Protein AF-A0A372JQS1-F1 (afdb_monomer_lite)

Foldseek 3Di:
DVPDPDADPPVVVVVVLVVVAFPDKFKWQDEVPRRRPADDDPVLSVLCRVLRIWIWGAHPAFIKIWRWDWDDDPDPDTDIGTDIDTGGNDGGPADALVVLLVLLVVLVVVLVVLCVVLDDPDPQPPVLVVVLVVLVVVLPDDQPDDPPFDPSLSVLQSVLVSLLSVLVSVVPDDPPPGDPVSVVSNVVSSVSNNVSSSSSNRNSSCVVVDDDPDD

Organism: NCBI:txid2293572

Structure (mmCIF, N/CA/C/O backbone):
data_AF-A0A372JQS1-F1
#
_entry.id   AF-A0A372JQS1-F1
#
loop_
_atom_site.group_PDB
_atom_site.id
_atom_site.type_symbol
_atom_site.label_atom_id
_atom_site.label_alt_id
_atom_site.label_comp_id
_atom_site.label_asym_id
_atom_site.label_entity_id
_atom_site.label_seq_id
_atom_site.pdbx_PDB_ins_code
_atom_site.Cartn_x
_atom_site.Cartn_y
_atom_site.Cartn_z
_atom_site.occupancy
_atom_site.B_iso_or_equiv
_atom_site.auth_seq_id
_atom_site.auth_comp_id
_atom_site.auth_asym_id
_atom_site.auth_atom_id
_atom_site.pdbx_PDB_model_num
ATOM 1 N N . MET A 1 1 ? -21.749 3.827 5.911 1.00 69.06 1 MET A N 1
ATOM 2 C CA . MET A 1 1 ? -21.474 3.048 7.144 1.00 69.06 1 MET A CA 1
ATOM 3 C C . MET A 1 1 ? -22.607 2.055 7.353 1.00 69.06 1 MET A C 1
ATOM 5 O O . MET A 1 1 ? -23.705 2.361 6.895 1.00 69.06 1 MET A O 1
ATOM 9 N N . PRO A 1 2 ? -22.388 0.883 7.975 1.00 59.75 2 PRO A N 1
ATOM 10 C CA . PRO A 1 2 ? -23.491 -0.016 8.318 1.00 59.75 2 PRO A CA 1
ATOM 11 C C . PRO A 1 2 ? -24.547 0.749 9.135 1.00 59.75 2 PRO A C 1
ATOM 13 O O . PRO A 1 2 ? -24.216 1.303 10.176 1.00 59.75 2 PRO A O 1
ATOM 16 N N . GLY A 1 3 ? -25.783 0.843 8.635 1.00 64.25 3 GLY A N 1
ATOM 17 C CA . GLY A 1 3 ? -26.877 1.571 9.298 1.00 64.25 3 GLY A CA 1
ATOM 18 C C . GLY A 1 3 ? -26.994 3.074 8.998 1.00 64.25 3 GLY A C 1
ATOM 19 O O . GLY A 1 3 ? -27.844 3.725 9.594 1.00 64.25 3 GLY A O 1
ATOM 20 N N . ALA A 1 4 ? -26.187 3.639 8.091 1.00 69.56 4 ALA A N 1
ATOM 21 C CA . ALA A 1 4 ? -26.370 5.016 7.619 1.00 69.56 4 ALA A CA 1
ATOM 22 C C . ALA A 1 4 ? -27.267 5.071 6.369 1.00 69.56 4 ALA A C 1
ATOM 24 O O . ALA A 1 4 ? -27.045 4.309 5.425 1.00 69.56 4 ALA A O 1
ATOM 25 N N . ASP A 1 5 ? -28.204 6.022 6.326 1.00 69.19 5 ASP A N 1
ATOM 26 C CA . ASP A 1 5 ? -29.042 6.314 5.152 1.00 69.19 5 ASP A CA 1
ATOM 27 C C . ASP A 1 5 ? -28.255 7.117 4.096 1.00 69.19 5 ASP A C 1
ATOM 29 O O . ASP A 1 5 ? -28.529 8.286 3.825 1.00 69.19 5 ASP A O 1
ATOM 33 N N . GLY A 1 6 ? -27.225 6.488 3.521 1.00 81.81 6 GLY A N 1
ATOM 34 C CA . GLY A 1 6 ? -26.421 7.029 2.422 1.00 81.81 6 GLY A CA 1
ATOM 35 C C . GLY A 1 6 ? -24.956 7.321 2.760 1.00 81.81 6 GLY A C 1
ATOM 36 O O . GLY A 1 6 ? -24.396 6.844 3.756 1.00 81.81 6 GLY A O 1
ATOM 37 N N . ASP A 1 7 ? -24.315 8.086 1.874 1.00 87.75 7 ASP A N 1
ATOM 38 C CA . ASP A 1 7 ? -22.916 8.486 2.010 1.00 87.75 7 ASP A CA 1
ATOM 39 C C . ASP A 1 7 ? -22.741 9.472 3.170 1.00 87.75 7 ASP A C 1
ATOM 41 O O . ASP A 1 7 ? -23.488 10.440 3.319 1.00 87.75 7 ASP A O 1
ATOM 45 N N . VAL A 1 8 ? -21.696 9.260 3.969 1.00 91.81 8 VAL A N 1
ATOM 46 C CA . VAL A 1 8 ? -21.303 10.169 5.051 1.00 91.81 8 VAL A CA 1
ATOM 47 C C . VAL A 1 8 ? -19.882 10.682 4.813 1.00 91.81 8 VAL A C 1
ATOM 49 O O . VAL A 1 8 ? -19.055 9.949 4.264 1.00 91.81 8 VAL A O 1
ATOM 52 N N . PRO A 1 9 ? -19.543 11.911 5.247 1.00 92.31 9 PRO A N 1
ATOM 53 C CA . PRO A 1 9 ? -18.174 12.405 5.158 1.00 92.31 9 PRO A CA 1
ATOM 54 C C . PRO A 1 9 ? -17.191 11.474 5.878 1.00 92.31 9 PRO A C 1
ATOM 56 O O . PRO A 1 9 ? -17.454 11.051 7.006 1.00 92.31 9 PRO A O 1
ATOM 59 N N . LEU A 1 10 ? -16.019 11.226 5.282 1.00 91.00 10 LEU A N 1
ATOM 60 C CA . LEU A 1 10 ? -15.010 10.312 5.840 1.00 91.00 10 LEU A CA 1
ATOM 61 C C . LEU A 1 10 ? -14.633 10.663 7.287 1.00 91.00 10 LEU A C 1
ATOM 63 O O . LEU A 1 10 ? -14.544 9.786 8.140 1.00 91.00 10 LEU A O 1
ATOM 67 N N . ARG A 1 11 ? -14.489 11.958 7.598 1.00 93.25 11 ARG A N 1
ATOM 68 C CA . ARG A 1 11 ? -14.206 12.435 8.963 1.00 93.25 11 ARG A CA 1
ATOM 69 C C . ARG A 1 11 ? -15.253 11.961 9.977 1.00 93.25 11 ARG A C 1
ATOM 71 O O . ARG A 1 11 ? -14.888 11.592 11.089 1.00 93.25 11 ARG A O 1
ATOM 78 N N . ARG A 1 12 ? -16.537 11.972 9.601 1.00 94.00 12 ARG A N 1
ATOM 79 C CA . ARG A 1 12 ? -17.634 11.503 10.455 1.00 94.00 12 ARG A CA 1
ATOM 80 C C . ARG A 1 12 ? -17.565 9.988 10.636 1.00 94.00 12 ARG A C 1
ATOM 82 O O . ARG A 1 12 ? -17.579 9.536 11.774 1.00 94.00 12 ARG A O 1
ATOM 89 N N . ALA A 1 13 ? -17.398 9.237 9.547 1.00 93.06 13 ALA A N 1
ATOM 90 C CA . ALA A 1 13 ? -17.263 7.780 9.597 1.00 93.06 13 ALA A CA 1
ATOM 91 C C . ALA A 1 13 ? -16.094 7.328 10.493 1.00 93.06 13 ALA A C 1
ATOM 93 O O . ALA A 1 13 ? -16.240 6.405 11.286 1.00 93.0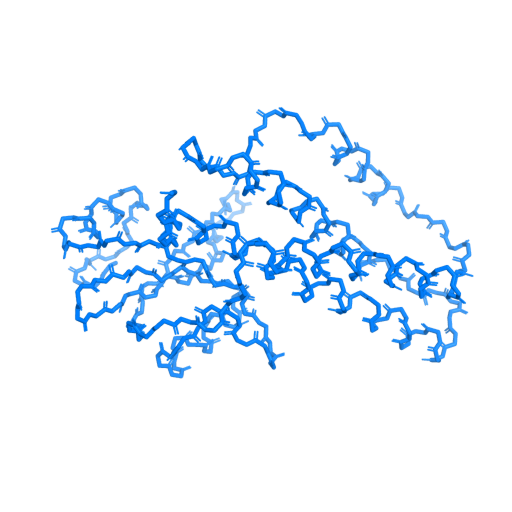6 13 ALA A O 1
ATOM 94 N N . LEU A 1 14 ? -14.943 8.007 10.422 1.00 93.44 14 LEU A N 1
ATOM 95 C CA . LEU A 1 14 ? -13.795 7.724 11.293 1.00 93.44 14 LEU A CA 1
ATOM 96 C C . LEU A 1 14 ? -14.096 8.014 12.773 1.00 93.44 14 LEU A C 1
ATOM 98 O O . LEU A 1 14 ? -13.640 7.281 13.650 1.00 93.44 14 LEU A O 1
ATOM 102 N N . GLY A 1 15 ? -14.872 9.065 13.056 1.00 94.56 15 GLY A N 1
ATOM 103 C CA . GLY A 1 15 ? -15.360 9.357 14.405 1.00 94.56 15 GLY A CA 1
ATOM 104 C C . GLY A 1 15 ? -16.288 8.263 14.936 1.00 94.56 15 GLY A C 1
ATOM 105 O O . GLY A 1 15 ? -16.115 7.817 16.067 1.00 94.56 15 GLY A O 1
ATOM 106 N N . GLU A 1 16 ? -17.215 7.788 14.103 1.00 93.75 16 GLU A N 1
ATOM 107 C CA . GLU A 1 16 ? -18.134 6.689 14.428 1.00 93.75 16 GLU A CA 1
ATOM 108 C C . GLU A 1 16 ? -17.367 5.387 14.715 1.00 93.75 16 GLU A C 1
ATOM 110 O O . GLU A 1 16 ? -17.556 4.798 15.775 1.00 93.75 16 GLU A O 1
ATOM 115 N N . LEU A 1 17 ? -16.401 5.007 13.866 1.00 94.31 17 LEU A N 1
ATOM 116 C CA . LEU A 1 17 ? -15.538 3.837 14.101 1.00 94.31 17 LEU A CA 1
ATOM 117 C C . LEU A 1 17 ? -14.804 3.913 15.448 1.00 94.31 17 LEU A C 1
ATOM 119 O O . LEU A 1 17 ? -14.698 2.913 16.157 1.00 94.31 17 LEU A O 1
ATOM 123 N N . ARG A 1 18 ? -14.307 5.098 15.820 1.00 93.81 18 ARG A N 1
ATOM 124 C CA . ARG A 1 18 ? -13.638 5.306 17.111 1.00 93.81 18 ARG A CA 1
ATOM 125 C C . ARG A 1 18 ? -14.604 5.138 18.285 1.00 93.81 18 ARG A C 1
ATOM 127 O O . ARG A 1 18 ? -14.231 4.508 19.270 1.00 93.81 18 ARG A O 1
ATOM 134 N N . VAL A 1 19 ? -15.815 5.690 18.194 1.00 95.19 19 VAL A N 1
ATOM 135 C CA . VAL A 1 19 ? -16.855 5.548 19.233 1.00 95.19 19 VAL A CA 1
ATOM 136 C C . VAL A 1 19 ? -17.294 4.090 19.377 1.00 95.19 19 VAL A C 1
ATOM 138 O O . VAL A 1 19 ? -17.492 3.620 20.492 1.00 95.19 19 VAL A O 1
ATOM 141 N N . GLU A 1 20 ? -17.362 3.352 18.270 1.00 93.69 20 GLU A N 1
ATOM 142 C CA . GLU A 1 20 ? -17.640 1.911 18.249 1.00 93.69 20 GLU A CA 1
ATOM 143 C C . GLU A 1 20 ? -16.488 1.042 18.790 1.00 93.69 20 GLU A C 1
ATOM 145 O O . GLU A 1 20 ? -16.623 -0.180 18.863 1.00 93.69 20 GLU A O 1
ATOM 150 N N . GLY A 1 21 ? -15.355 1.643 19.167 1.00 95.12 21 GLY A N 1
ATOM 151 C CA . GLY A 1 21 ? -14.239 0.945 19.804 1.00 95.12 21 GLY A CA 1
ATOM 152 C C . GLY A 1 21 ? -13.170 0.421 18.846 1.00 95.12 21 GLY A C 1
ATOM 153 O O . GLY A 1 21 ? -12.452 -0.511 19.207 1.00 95.12 21 GLY A O 1
ATOM 154 N N . ALA A 1 22 ? -13.034 0.988 17.642 1.00 95.19 22 ALA A N 1
ATOM 155 C CA . ALA A 1 22 ? -11.915 0.656 16.764 1.00 95.19 22 ALA A CA 1
ATOM 156 C C . ALA A 1 22 ? -10.580 1.011 17.442 1.00 95.19 22 ALA A C 1
ATOM 158 O O . ALA A 1 22 ? -10.368 2.146 17.879 1.00 95.19 22 ALA A O 1
ATOM 159 N N . THR A 1 23 ? -9.668 0.044 17.509 1.00 92.94 23 THR A N 1
ATOM 160 C CA . THR A 1 23 ? -8.363 0.174 18.176 1.00 92.94 23 THR A CA 1
ATOM 161 C C . THR A 1 23 ? -7.219 0.413 17.198 1.00 92.94 23 THR A C 1
ATOM 163 O O . THR A 1 23 ? -6.198 0.983 17.580 1.00 92.94 23 THR A O 1
ATOM 166 N N . ALA A 1 24 ? -7.384 0.021 15.932 1.00 92.00 24 ALA A N 1
ATOM 167 C CA . ALA A 1 24 ? -6.386 0.208 14.886 1.00 92.00 24 ALA A CA 1
ATOM 168 C C . ALA A 1 24 ? -7.027 0.375 13.502 1.00 92.00 24 ALA A C 1
ATOM 170 O O . ALA A 1 24 ? -8.121 -0.127 13.244 1.00 92.00 24 ALA A O 1
ATOM 171 N N . LEU A 1 25 ? -6.301 1.041 12.603 1.00 94.25 25 LEU A N 1
ATOM 172 C CA . LEU A 1 25 ? -6.566 1.090 11.166 1.00 94.25 25 LEU A CA 1
ATOM 173 C C . LEU A 1 25 ? -5.324 0.550 10.460 1.00 94.25 25 LEU A C 1
ATOM 175 O O . LEU A 1 25 ? -4.2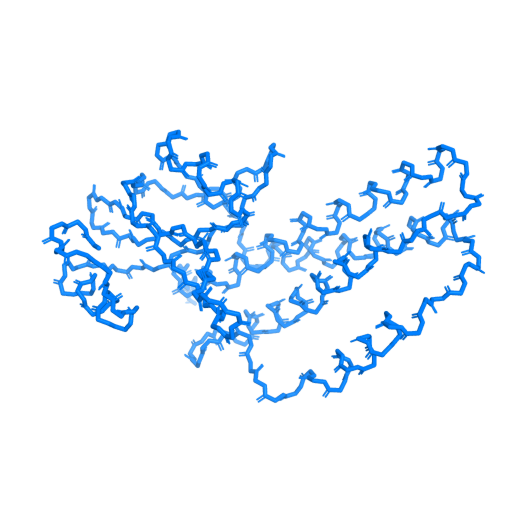85 1.203 10.477 1.00 94.25 25 LEU A O 1
ATOM 179 N N . ARG A 1 26 ? -5.425 -0.646 9.881 1.00 94.75 26 ARG A N 1
ATOM 180 C CA . ARG A 1 26 ? -4.313 -1.318 9.195 1.00 94.75 26 ARG A CA 1
ATOM 181 C C . ARG A 1 26 ? -4.433 -1.162 7.692 1.00 94.75 26 ARG A C 1
ATOM 183 O O . ARG A 1 26 ? -5.534 -1.272 7.154 1.00 94.75 26 ARG A O 1
ATOM 190 N N . LEU A 1 27 ? -3.317 -0.922 7.017 1.00 96.31 27 LEU A N 1
ATOM 191 C CA . LEU A 1 27 ? -3.302 -0.777 5.563 1.00 96.31 27 LEU A CA 1
ATOM 192 C C . LEU A 1 27 ? -3.168 -2.147 4.883 1.00 96.31 27 LEU A C 1
ATOM 194 O O . LEU A 1 27 ? -2.353 -2.973 5.281 1.00 96.31 27 LEU A O 1
ATOM 198 N N . ALA A 1 28 ? -3.909 -2.357 3.799 1.00 97.75 28 ALA A N 1
ATOM 199 C CA . ALA A 1 28 ? -3.727 -3.474 2.883 1.00 97.75 28 ALA A CA 1
ATOM 200 C C . ALA A 1 28 ? -3.475 -2.950 1.463 1.00 97.75 28 ALA A C 1
ATOM 202 O O . ALA A 1 28 ? -4.208 -2.091 0.972 1.00 97.75 28 ALA A O 1
ATOM 203 N N . LEU A 1 29 ? -2.458 -3.501 0.794 1.00 97.94 29 LEU A N 1
ATOM 204 C CA . LEU A 1 29 ? -2.108 -3.205 -0.604 1.00 97.94 29 LEU A CA 1
ATOM 205 C C . LEU A 1 29 ? -2.057 -4.510 -1.415 1.00 97.94 29 LEU A C 1
ATOM 207 O O . LEU A 1 29 ? -0.969 -4.983 -1.775 1.00 97.94 29 LEU A O 1
ATOM 211 N N . PRO A 1 30 ? -3.209 -5.159 -1.634 1.00 97.94 30 PRO A N 1
ATOM 212 C CA . PRO A 1 30 ? -3.277 -6.451 -2.295 1.00 97.94 30 PRO A CA 1
ATOM 213 C C . PRO A 1 30 ? -3.178 -6.327 -3.820 1.00 97.94 30 PRO A C 1
ATOM 215 O O . PRO A 1 30 ? -3.576 -5.332 -4.416 1.00 97.94 30 PRO A O 1
ATOM 218 N N . VAL A 1 31 ? -2.714 -7.395 -4.463 1.00 96.62 31 VAL A N 1
ATOM 219 C CA . VAL A 1 31 ? -2.804 -7.591 -5.920 1.00 96.62 31 VAL A CA 1
ATOM 220 C C . VAL A 1 31 ? -3.207 -9.041 -6.215 1.00 96.62 31 VAL A C 1
ATOM 222 O O . VAL A 1 31 ? -3.099 -9.897 -5.328 1.00 96.62 31 VAL A O 1
ATOM 225 N N . PRO A 1 32 ? -3.639 -9.377 -7.445 1.00 95.81 32 PRO A N 1
ATOM 226 C CA . PRO A 1 32 ? -3.880 -10.768 -7.817 1.00 95.81 32 PRO A CA 1
ATOM 227 C C . PRO A 1 32 ? -2.647 -11.650 -7.554 1.00 95.81 32 PRO A C 1
ATOM 229 O O . PRO A 1 32 ? -1.562 -11.396 -8.080 1.00 95.81 32 PRO A O 1
ATOM 232 N N . GLY A 1 33 ? -2.820 -12.681 -6.721 1.00 95.00 33 GLY A N 1
ATOM 233 C CA . GLY A 1 33 ? -1.760 -13.611 -6.310 1.00 95.00 33 GLY A CA 1
ATOM 234 C C . GLY A 1 33 ? -0.941 -13.192 -5.080 1.00 95.00 33 GLY A C 1
ATOM 235 O O . GLY A 1 33 ? -0.138 -13.987 -4.607 1.00 95.00 33 GLY A O 1
ATOM 236 N N . ASP A 1 34 ? -1.145 -11.990 -4.535 1.00 96.31 34 ASP A N 1
ATOM 237 C CA . ASP A 1 34 ? -0.455 -11.501 -3.333 1.00 96.31 34 ASP A CA 1
ATOM 238 C C . ASP A 1 34 ? -1.413 -10.627 -2.495 1.00 96.31 34 ASP A C 1
ATOM 240 O O . ASP A 1 34 ? -1.396 -9.396 -2.618 1.00 96.31 34 ASP A O 1
ATOM 244 N N . PRO A 1 35 ? -2.292 -11.242 -1.671 1.00 96.44 35 PRO A N 1
ATOM 245 C CA . PRO A 1 35 ? -3.328 -10.559 -0.889 1.00 96.44 35 PRO A CA 1
ATOM 246 C C . PRO A 1 35 ? -2.758 -9.893 0.381 1.00 96.44 35 PRO A C 1
ATOM 248 O O . PRO A 1 35 ? -3.258 -10.090 1.487 1.00 96.44 35 PRO A O 1
ATOM 251 N N . LEU A 1 36 ? -1.682 -9.120 0.225 1.00 97.88 36 LEU A N 1
ATOM 252 C CA . LEU A 1 36 ? -0.942 -8.482 1.312 1.00 97.88 36 LEU A CA 1
ATOM 253 C C . LEU A 1 36 ? -1.856 -7.617 2.198 1.00 97.88 36 LEU A C 1
ATOM 255 O O . LEU A 1 36 ? -2.510 -6.693 1.712 1.00 97.88 36 LEU A O 1
ATOM 259 N N . GLY A 1 37 ? -1.851 -7.892 3.504 1.00 95.88 37 GLY A N 1
ATOM 260 C CA . GLY A 1 37 ? -2.656 -7.161 4.490 1.00 95.88 37 GLY A CA 1
ATOM 261 C C . GLY A 1 37 ? -4.097 -7.664 4.645 1.00 95.88 37 GLY A C 1
ATOM 262 O O . GLY A 1 37 ? -4.839 -7.119 5.458 1.00 95.88 37 GLY A O 1
ATOM 263 N N . LEU A 1 38 ? -4.510 -8.699 3.904 1.00 97.25 38 LEU A N 1
ATOM 264 C CA . LEU A 1 38 ? -5.874 -9.232 3.943 1.00 97.25 38 LEU A CA 1
ATOM 265 C C . LEU A 1 38 ? -5.956 -10.583 4.658 1.00 97.25 38 LEU A C 1
ATOM 267 O O . LEU A 1 38 ? -5.125 -11.464 4.451 1.00 97.25 38 LEU A O 1
ATOM 271 N N . THR A 1 39 ? -7.029 -10.791 5.422 1.00 96.50 39 THR A N 1
ATOM 272 C CA . THR A 1 39 ? -7.305 -12.052 6.142 1.00 96.50 39 THR A CA 1
ATOM 273 C C . THR A 1 39 ? -8.700 -12.621 5.867 1.00 96.50 39 THR A C 1
ATOM 275 O O . THR A 1 39 ? -9.117 -13.596 6.492 1.00 96.50 39 THR A O 1
ATOM 278 N N . GLY A 1 40 ? -9.421 -12.061 4.892 1.00 94.19 40 GLY A N 1
ATOM 279 C CA . GLY A 1 40 ? -10.780 -12.467 4.537 1.00 94.19 40 GLY A CA 1
ATOM 280 C C . GLY A 1 40 ? -11.858 -11.521 5.078 1.00 94.19 40 GLY A C 1
ATOM 281 O O . GLY A 1 40 ? -11.545 -10.513 5.713 1.00 94.19 40 GLY A O 1
ATOM 282 N N . PRO A 1 41 ? -13.143 -11.841 4.842 1.00 96.31 41 PRO A N 1
ATOM 283 C CA . PRO A 1 41 ? -13.640 -12.961 4.038 1.00 96.31 41 PRO A CA 1
ATOM 284 C C . PRO A 1 41 ? -13.425 -12.743 2.529 1.00 96.31 41 PRO A C 1
ATOM 286 O O . PRO A 1 41 ? -13.063 -11.657 2.082 1.00 96.31 41 PRO A O 1
ATOM 289 N N . ALA A 1 42 ? -13.683 -13.773 1.715 1.00 96.75 42 ALA A N 1
ATOM 290 C CA . ALA A 1 42 ? -13.423 -13.749 0.268 1.00 96.75 42 ALA A CA 1
ATOM 291 C C . ALA A 1 42 ? -14.102 -12.584 -0.479 1.00 96.75 42 ALA A C 1
ATOM 293 O O . ALA A 1 42 ? -13.544 -12.065 -1.443 1.00 96.75 42 ALA A O 1
ATOM 294 N N . VAL A 1 43 ? -15.292 -12.159 -0.039 1.00 97.06 43 VAL A N 1
ATOM 295 C CA . VAL A 1 43 ? -16.012 -11.016 -0.630 1.00 97.06 43 VAL A CA 1
ATOM 296 C C . VAL A 1 43 ? -15.238 -9.712 -0.428 1.00 97.06 43 VAL A C 1
ATOM 298 O O . VAL A 1 43 ? -15.047 -8.969 -1.387 1.00 97.06 43 VAL A O 1
ATOM 301 N N . PHE A 1 44 ? -14.740 -9.463 0.787 1.00 97.94 44 PHE A N 1
ATOM 302 C CA . PHE A 1 44 ? -13.902 -8.299 1.074 1.00 97.94 44 PHE A CA 1
ATOM 303 C C . PHE A 1 44 ? -12.570 -8.377 0.329 1.00 97.94 44 PHE A C 1
ATOM 305 O O . PHE A 1 44 ? -12.197 -7.416 -0.337 1.00 97.94 44 PHE A O 1
ATOM 312 N N . ASN A 1 45 ? -11.901 -9.536 0.355 1.00 97.81 45 ASN A N 1
ATOM 313 C CA . ASN A 1 45 ? -10.613 -9.693 -0.318 1.00 97.81 45 ASN A CA 1
ATOM 314 C C . ASN A 1 45 ? -10.706 -9.413 -1.818 1.00 97.81 45 ASN A C 1
ATOM 316 O O . ASN A 1 45 ? -9.832 -8.756 -2.368 1.00 97.81 45 ASN A O 1
ATOM 320 N N . ARG A 1 46 ? -11.767 -9.888 -2.478 1.00 97.88 46 ARG A N 1
ATOM 321 C CA . ARG A 1 46 ? -11.987 -9.649 -3.907 1.00 97.88 46 ARG A CA 1
ATOM 322 C C . ARG A 1 46 ? -12.130 -8.161 -4.209 1.00 97.88 46 ARG A C 1
ATOM 324 O O . ARG A 1 46 ? -11.440 -7.672 -5.092 1.00 97.88 46 ARG A O 1
ATOM 331 N N . ALA A 1 47 ? -12.967 -7.460 -3.444 1.00 98.00 47 ALA A N 1
ATOM 332 C CA . ALA A 1 47 ? -13.168 -6.023 -3.601 1.00 98.00 47 ALA A CA 1
ATOM 333 C C . ALA A 1 47 ? -11.872 -5.233 -3.353 1.00 98.00 47 ALA A C 1
ATOM 335 O O . ALA A 1 47 ? -11.545 -4.330 -4.113 1.00 98.00 47 ALA A O 1
ATOM 336 N N . ALA A 1 48 ? -11.108 -5.606 -2.324 1.00 98.12 48 ALA A N 1
ATOM 337 C CA . ALA A 1 48 ? -9.824 -4.983 -2.019 1.00 98.12 48 ALA A CA 1
ATOM 338 C C . ALA A 1 48 ? -8.767 -5.245 -3.108 1.00 98.12 48 ALA A C 1
ATOM 340 O O . ALA A 1 48 ? -8.016 -4.340 -3.451 1.00 98.12 48 ALA A O 1
ATOM 341 N N . ILE A 1 49 ? -8.713 -6.461 -3.670 1.00 98.06 49 ILE A N 1
ATOM 342 C CA . ILE A 1 49 ? -7.817 -6.812 -4.787 1.00 98.06 49 ILE A CA 1
ATOM 343 C C . ILE A 1 49 ? -8.182 -6.028 -6.050 1.00 98.06 49 ILE A C 1
ATOM 345 O O . ILE A 1 49 ? -7.287 -5.559 -6.745 1.00 98.06 49 ILE A O 1
ATOM 349 N N . GLU A 1 50 ? -9.474 -5.888 -6.345 1.00 97.19 50 GLU A N 1
ATOM 350 C CA . GLU A 1 50 ? -9.961 -5.119 -7.494 1.00 97.19 50 GLU A CA 1
ATOM 351 C C . GLU A 1 50 ? -9.623 -3.629 -7.363 1.00 97.19 50 GLU A C 1
ATOM 353 O O . GLU A 1 50 ? -9.134 -3.028 -8.315 1.00 97.19 50 GLU A O 1
ATOM 358 N N . ALA A 1 51 ? -9.802 -3.056 -6.170 1.00 97.44 51 ALA A N 1
ATOM 359 C CA . ALA A 1 51 ? -9.418 -1.676 -5.879 1.00 97.44 51 ALA A CA 1
ATOM 360 C C . ALA A 1 51 ? -7.894 -1.471 -5.742 1.00 97.44 51 ALA A C 1
ATOM 362 O O . ALA A 1 51 ? -7.417 -0.339 -5.766 1.00 97.44 51 ALA A O 1
ATOM 363 N N . GLY A 1 52 ? -7.122 -2.544 -5.539 1.00 96.88 52 GLY A N 1
ATOM 364 C CA . GLY A 1 52 ? -5.681 -2.500 -5.260 1.00 96.88 52 GLY A CA 1
ATOM 365 C C . GLY A 1 52 ? -5.304 -1.975 -3.866 1.00 96.88 52 GLY A C 1
ATOM 366 O O . GLY A 1 52 ? -4.119 -1.871 -3.546 1.00 96.88 52 GLY A O 1
ATOM 367 N N . ALA A 1 53 ? -6.286 -1.643 -3.026 1.00 97.62 53 ALA A N 1
ATOM 368 C CA . ALA A 1 53 ? -6.082 -1.115 -1.683 1.00 97.62 53 ALA A CA 1
ATOM 369 C C . ALA A 1 53 ? -7.286 -1.397 -0.776 1.00 97.62 53 ALA A C 1
ATOM 371 O O . ALA A 1 53 ? -8.424 -1.513 -1.232 1.00 97.62 53 ALA A O 1
ATOM 372 N N . ALA A 1 54 ? -7.039 -1.461 0.530 1.00 98.06 54 ALA A N 1
ATOM 373 C CA . ALA A 1 54 ? -8.073 -1.393 1.556 1.00 98.06 54 ALA A CA 1
ATOM 374 C C . ALA A 1 54 ? -7.491 -0.923 2.895 1.00 98.06 54 ALA A C 1
ATOM 376 O O . ALA A 1 54 ? -6.286 -0.999 3.128 1.00 98.06 54 ALA A O 1
ATOM 377 N N . VAL A 1 55 ? -8.360 -0.477 3.798 1.00 97.19 55 VAL A N 1
ATOM 378 C CA . VAL A 1 55 ? -8.029 -0.235 5.208 1.00 97.19 55 VAL A CA 1
ATOM 379 C C . VAL A 1 55 ? -8.874 -1.160 6.073 1.00 97.19 55 VAL A C 1
ATOM 381 O O . VAL A 1 55 ? -10.077 -1.264 5.866 1.00 97.19 55 VAL A O 1
ATOM 384 N N . VAL A 1 56 ? -8.270 -1.831 7.049 1.00 97.00 56 VAL A N 1
ATOM 385 C CA . VAL A 1 56 ? -8.970 -2.709 7.992 1.00 97.00 56 VAL A CA 1
ATOM 386 C C . VAL A 1 56 ? -9.037 -2.027 9.354 1.00 97.00 56 VAL A C 1
ATOM 388 O O . VAL A 1 56 ? -8.023 -1.872 10.033 1.00 97.00 56 VAL A O 1
ATOM 391 N N . ALA A 1 57 ? -10.239 -1.620 9.755 1.00 96.69 57 ALA A N 1
ATOM 392 C CA . ALA A 1 57 ? -10.537 -1.161 11.104 1.00 96.69 57 ALA A CA 1
ATOM 393 C C . ALA A 1 57 ? -10.697 -2.365 12.035 1.00 96.69 57 ALA A C 1
ATOM 395 O O . ALA A 1 57 ? -11.577 -3.204 11.828 1.00 96.69 57 ALA A O 1
ATOM 396 N N . VAL A 1 58 ? -9.837 -2.451 13.046 1.00 95.06 58 VAL A N 1
ATOM 397 C CA . VAL A 1 58 ? -9.772 -3.572 13.990 1.00 95.06 58 VAL A CA 1
ATOM 398 C C . VAL A 1 58 ? -10.512 -3.212 15.273 1.00 95.06 58 VAL A C 1
ATOM 400 O O . VAL A 1 58 ? -10.309 -2.130 15.823 1.00 95.06 58 VAL A O 1
ATOM 403 N N . PHE A 1 59 ? -11.339 -4.135 15.752 1.00 94.94 59 PHE A N 1
ATOM 404 C CA . PHE A 1 59 ? -12.030 -4.089 17.041 1.00 94.94 59 PHE A CA 1
ATOM 405 C C . PHE A 1 59 ? -11.595 -5.297 17.888 1.00 94.94 59 PHE A C 1
ATOM 407 O O . PHE A 1 59 ? -10.774 -6.101 17.450 1.00 94.94 59 PHE A O 1
ATOM 414 N N . ALA A 1 60 ? -12.135 -5.438 19.101 1.00 90.88 60 ALA A N 1
ATOM 415 C CA . ALA A 1 60 ? -11.780 -6.543 19.997 1.00 90.88 60 ALA A CA 1
ATOM 416 C C . ALA A 1 60 ? -12.126 -7.934 19.422 1.00 90.88 60 ALA A C 1
ATOM 418 O O . ALA A 1 60 ? -11.354 -8.873 19.585 1.00 90.88 60 ALA A O 1
ATOM 419 N N . ASP A 1 61 ? -13.268 -8.061 18.745 1.00 89.25 61 ASP A N 1
ATOM 420 C CA . ASP A 1 61 ? -13.846 -9.332 18.288 1.00 89.25 61 ASP A CA 1
ATOM 421 C C . ASP A 1 61 ? -14.227 -9.346 16.795 1.00 89.25 61 ASP A C 1
ATOM 423 O O . ASP A 1 61 ? -14.604 -10.385 16.251 1.00 89.25 61 ASP A O 1
ATOM 427 N N . ARG A 1 62 ? -14.112 -8.206 16.106 1.00 94.94 62 ARG A N 1
ATOM 428 C CA . ARG A 1 62 ? -14.497 -8.040 14.697 1.00 94.94 62 ARG A CA 1
ATOM 429 C C . ARG A 1 62 ? -13.556 -7.104 13.946 1.00 94.94 62 ARG A C 1
ATOM 431 O O . ARG A 1 62 ? -12.748 -6.394 14.542 1.00 94.94 62 ARG A O 1
ATOM 438 N N . ALA A 1 63 ? -13.707 -7.054 12.626 1.00 96.50 63 ALA A N 1
ATOM 439 C CA . ALA A 1 63 ? -13.084 -6.030 11.801 1.00 96.50 63 ALA A CA 1
ATOM 440 C C . ALA A 1 63 ? -14.037 -5.500 10.723 1.00 96.50 63 ALA A C 1
ATOM 442 O O . ALA A 1 63 ? -14.951 -6.190 10.262 1.00 96.50 63 ALA A O 1
ATOM 443 N N . VAL A 1 64 ? -13.806 -4.256 10.311 1.00 97.25 64 VAL A N 1
ATOM 444 C CA . VAL A 1 64 ? -14.497 -3.610 9.191 1.00 97.25 64 VAL A CA 1
ATOM 445 C C . VAL A 1 64 ? -13.460 -3.223 8.150 1.00 97.25 64 VAL A C 1
ATOM 447 O O . VAL A 1 64 ? -12.528 -2.481 8.437 1.00 97.25 64 VAL A O 1
ATOM 450 N N . GLY A 1 65 ? -13.622 -3.727 6.936 1.00 97.19 65 GLY A N 1
ATOM 451 C CA . GLY A 1 65 ? -12.817 -3.344 5.789 1.00 97.19 65 GLY A CA 1
ATOM 452 C C . GLY A 1 65 ? -13.403 -2.117 5.099 1.00 97.19 65 GLY A C 1
ATOM 453 O O . GLY A 1 65 ? -14.608 -2.049 4.885 1.00 97.19 65 GLY A O 1
ATOM 454 N N . LEU A 1 66 ? -12.559 -1.166 4.727 1.00 97.50 66 LEU A N 1
ATOM 455 C CA . LEU A 1 66 ? -12.892 0.012 3.938 1.00 97.50 66 LEU A CA 1
ATOM 456 C C . LEU A 1 66 ? -12.171 -0.113 2.596 1.00 97.50 66 LEU A C 1
ATOM 458 O O . LEU A 1 66 ? -10.941 -0.137 2.555 1.00 97.50 66 LEU A O 1
ATOM 462 N N . VAL A 1 67 ? -12.931 -0.209 1.509 1.00 97.81 67 VAL A N 1
ATOM 463 C CA . VAL A 1 67 ? -12.391 -0.316 0.145 1.00 97.81 67 VAL A CA 1
ATOM 464 C C . VAL A 1 67 ? -12.590 1.022 -0.573 1.00 97.81 67 VAL A C 1
ATOM 466 O O . VAL A 1 67 ? -13.726 1.508 -0.591 1.00 97.81 67 VAL A O 1
ATOM 469 N N . PRO A 1 68 ? -11.535 1.641 -1.131 1.00 97.12 68 PRO A N 1
ATOM 470 C CA . PRO A 1 68 ? -11.660 2.884 -1.874 1.00 97.12 68 PRO A CA 1
ATOM 471 C C . PRO A 1 68 ? -12.190 2.622 -3.288 1.00 97.12 68 PRO A C 1
ATOM 473 O O . PRO A 1 68 ? -11.798 1.664 -3.949 1.00 97.12 68 PRO A O 1
ATOM 476 N N . TYR A 1 69 ? -13.047 3.517 -3.760 1.00 94.56 69 TYR A N 1
ATOM 477 C CA . TYR A 1 69 ? -13.531 3.585 -5.131 1.00 94.56 69 TYR A CA 1
ATOM 478 C C . TYR A 1 69 ? -13.453 5.032 -5.607 1.00 94.56 69 TYR A C 1
ATOM 480 O O . TYR A 1 69 ? -13.682 5.962 -4.826 1.00 94.56 69 TYR A O 1
ATOM 488 N N . GLU A 1 70 ? -13.158 5.225 -6.888 1.00 92.75 70 GLU A N 1
ATOM 489 C CA . GLU A 1 70 ? -13.265 6.544 -7.506 1.00 92.75 70 GLU A CA 1
ATOM 490 C C . GLU A 1 70 ? -14.718 7.030 -7.441 1.00 92.75 70 GLU A C 1
ATOM 492 O O . GLU A 1 70 ? -15.659 6.295 -7.751 1.00 92.75 70 GLU A O 1
ATOM 497 N N . ASP A 1 71 ? -14.896 8.274 -7.004 1.00 90.00 71 ASP A N 1
ATOM 498 C CA . ASP A 1 71 ? -16.186 8.956 -6.966 1.00 90.00 71 ASP A CA 1
ATOM 499 C C . ASP A 1 71 ? -16.156 10.111 -7.965 1.00 90.00 71 ASP A C 1
ATOM 501 O O . ASP A 1 71 ? -15.660 11.204 -7.675 1.00 90.00 71 ASP A O 1
ATOM 505 N N . LEU A 1 72 ? -16.637 9.831 -9.175 1.00 89.44 72 LEU A N 1
ATOM 506 C CA . LEU A 1 72 ? -16.704 10.787 -10.273 1.00 89.44 72 LEU A CA 1
ATOM 507 C C . LEU A 1 72 ? -18.129 11.344 -10.349 1.00 89.44 72 LEU A C 1
ATOM 509 O O . LEU A 1 72 ? -19.058 10.646 -10.760 1.00 89.44 72 LEU A O 1
ATOM 513 N N . ARG A 1 73 ? -18.313 12.607 -9.942 1.00 86.19 73 ARG A N 1
ATOM 514 C CA . ARG A 1 73 ? -19.629 13.275 -9.941 1.00 86.19 73 ARG A CA 1
ATOM 515 C C . ARG A 1 73 ? -19.637 14.432 -10.934 1.00 86.19 73 ARG A C 1
ATOM 517 O O . ARG A 1 73 ? -19.094 15.507 -10.687 1.00 86.19 73 ARG A O 1
ATOM 524 N N . GLY A 1 74 ? -20.291 14.219 -12.071 1.00 84.12 74 GLY A N 1
ATOM 525 C CA . GLY A 1 74 ? -20.242 15.177 -13.176 1.00 84.12 74 GLY A CA 1
ATOM 526 C C . GLY A 1 74 ? -18.826 15.321 -13.747 1.00 84.12 74 GLY A C 1
ATOM 527 O O . GLY A 1 74 ? -17.989 14.440 -13.582 1.00 84.12 74 GLY A O 1
ATOM 528 N N . SER A 1 75 ? -18.558 16.429 -14.439 1.00 82.50 75 SER A N 1
ATOM 529 C CA . SER A 1 75 ? -17.296 16.636 -15.168 1.00 82.50 75 SER A CA 1
ATOM 530 C C . SER A 1 75 ? -16.136 17.164 -14.320 1.00 82.50 75 SER A C 1
ATOM 532 O O . SER A 1 75 ? -15.009 17.188 -14.802 1.00 82.50 75 SER A O 1
ATOM 534 N N . SER A 1 76 ? -16.404 17.642 -13.102 1.00 84.62 76 SER A N 1
ATOM 535 C CA . SER A 1 76 ? -15.443 18.466 -12.348 1.00 84.62 76 SER A CA 1
ATOM 536 C C . SER A 1 76 ? -15.115 17.930 -10.956 1.00 84.62 76 SER A C 1
ATOM 538 O O . SER A 1 76 ? -14.152 18.387 -10.348 1.00 84.62 76 SER A O 1
ATOM 540 N N . TYR A 1 77 ? -15.903 16.989 -10.431 1.00 86.44 77 TYR A N 1
ATOM 541 C CA . TYR A 1 77 ? -15.628 16.375 -9.137 1.00 86.44 77 TYR A CA 1
ATOM 542 C C . TYR A 1 77 ? -14.952 15.020 -9.331 1.00 86.44 77 TYR A C 1
ATOM 544 O O . TYR A 1 77 ? -15.539 14.109 -9.916 1.00 86.44 77 TYR A O 1
ATOM 552 N N . ALA A 1 78 ? -13.747 14.897 -8.780 1.00 88.12 78 ALA A N 1
ATOM 553 C CA . ALA A 1 78 ? -13.055 13.634 -8.586 1.00 88.12 78 ALA A CA 1
ATOM 554 C C . ALA A 1 78 ? -12.746 13.483 -7.093 1.00 88.12 78 ALA A C 1
ATOM 556 O O . ALA A 1 78 ? -12.011 14.285 -6.514 1.00 88.12 78 ALA A O 1
ATOM 557 N N . GLY A 1 79 ? -13.352 12.480 -6.467 1.00 91.12 79 GLY A N 1
ATOM 558 C CA . GLY A 1 79 ? -13.161 12.148 -5.062 1.00 91.12 79 GLY A CA 1
ATOM 559 C C . GLY A 1 79 ? -12.906 10.661 -4.852 1.00 91.12 79 GLY A C 1
ATOM 560 O O . GLY A 1 79 ? -12.804 9.880 -5.798 1.00 91.12 79 GLY A O 1
ATOM 561 N N . VAL A 1 80 ? -12.822 10.268 -3.583 1.00 93.81 80 VAL A N 1
ATOM 562 C CA . VAL A 1 80 ? -12.717 8.863 -3.176 1.00 93.81 80 VAL A CA 1
ATOM 563 C C . VAL A 1 80 ? -13.894 8.530 -2.271 1.00 93.81 80 VAL A C 1
ATOM 565 O O . VAL A 1 80 ? -14.032 9.104 -1.186 1.00 93.81 80 VAL A O 1
ATOM 568 N N . ARG A 1 81 ? -14.724 7.577 -2.698 1.00 93.62 81 ARG A N 1
ATOM 569 C CA . ARG A 1 81 ? -15.765 6.965 -1.868 1.00 93.62 81 ARG A CA 1
ATOM 570 C C . ARG A 1 81 ? -15.198 5.713 -1.217 1.00 93.62 81 ARG A C 1
ATOM 572 O O . ARG A 1 81 ? -14.548 4.906 -1.869 1.00 93.62 81 ARG A O 1
ATOM 579 N N . TRP A 1 82 ? -15.479 5.528 0.065 1.00 95.44 82 TRP A N 1
ATOM 580 C CA . TRP A 1 82 ? -15.075 4.333 0.799 1.00 95.44 82 TRP A CA 1
ATOM 581 C C . TRP A 1 82 ? -16.287 3.452 1.060 1.00 95.44 82 TRP A C 1
ATOM 583 O O . TRP A 1 82 ? -17.276 3.901 1.639 1.00 95.44 82 TRP A O 1
ATOM 593 N N . GLU A 1 83 ? -16.210 2.188 0.657 1.00 95.25 83 GLU A N 1
ATOM 594 C CA . GLU A 1 83 ? -17.250 1.206 0.934 1.00 95.25 83 GLU A CA 1
ATOM 595 C C . GLU A 1 83 ? -16.849 0.325 2.113 1.00 95.25 83 GLU A C 1
ATOM 597 O O . GLU A 1 83 ? -15.820 -0.354 2.082 1.00 95.25 83 GLU A O 1
ATOM 602 N N . ALA A 1 84 ? -17.678 0.337 3.156 1.00 95.31 84 ALA A N 1
ATOM 603 C CA . ALA A 1 84 ? -17.486 -0.499 4.330 1.00 95.31 84 ALA A CA 1
ATOM 604 C C . ALA A 1 84 ? -18.000 -1.923 4.073 1.00 95.31 84 ALA A C 1
ATOM 606 O O . ALA A 1 84 ? -19.122 -2.119 3.605 1.00 95.31 84 ALA A O 1
ATOM 607 N N . ARG A 1 85 ? -17.195 -2.924 4.420 1.00 95.62 85 ARG A N 1
ATOM 608 C CA . ARG A 1 85 ? -17.501 -4.354 4.306 1.00 95.62 85 ARG A CA 1
ATOM 609 C C . ARG A 1 85 ? -17.080 -5.075 5.586 1.00 95.62 85 ARG A C 1
ATOM 611 O O . ARG A 1 85 ? -16.188 -4.619 6.296 1.00 95.62 85 ARG A O 1
ATOM 618 N N . ALA A 1 86 ? -17.692 -6.220 5.881 1.00 96.19 86 ALA A N 1
ATOM 619 C CA . ALA A 1 86 ? -17.203 -7.084 6.955 1.00 96.19 86 ALA A CA 1
ATOM 620 C C . ALA A 1 86 ? -15.797 -7.606 6.611 1.00 96.19 86 ALA A C 1
ATOM 622 O O . ALA A 1 86 ? -15.576 -8.060 5.486 1.00 96.19 86 ALA A O 1
ATOM 623 N N . ALA A 1 87 ? -14.874 -7.552 7.571 1.00 97.12 87 ALA A N 1
ATOM 624 C CA . ALA A 1 87 ? -13.519 -8.084 7.455 1.00 97.12 87 ALA A CA 1
ATOM 625 C C . ALA A 1 87 ? -13.223 -9.061 8.602 1.00 97.12 87 ALA A C 1
ATOM 627 O O . ALA A 1 87 ? -13.881 -9.047 9.643 1.00 97.12 87 ALA A O 1
ATOM 628 N N . SER A 1 88 ? -12.230 -9.923 8.405 1.00 94.88 88 SER A N 1
ATOM 629 C CA . SER A 1 88 ? -11.728 -10.811 9.450 1.00 94.88 88 SER A CA 1
ATOM 630 C C . SER A 1 88 ? -10.801 -10.043 10.404 1.00 94.88 88 SER A C 1
ATOM 632 O O . SER A 1 88 ? -9.942 -9.297 9.931 1.00 94.88 88 SER A O 1
ATOM 634 N N . PRO A 1 89 ? -10.918 -10.224 11.734 1.00 90.75 89 PRO A N 1
ATOM 635 C CA . PRO A 1 89 ? -10.008 -9.615 12.707 1.00 90.75 89 PRO A CA 1
ATOM 636 C C . PRO A 1 89 ? -8.633 -10.302 12.770 1.00 90.75 89 PRO A C 1
ATOM 638 O O . PRO A 1 89 ? -7.795 -9.922 13.584 1.00 90.75 89 PRO A O 1
ATOM 641 N N . GLY A 1 90 ? -8.388 -11.330 11.946 1.00 90.06 90 GLY A N 1
ATOM 642 C CA . GLY A 1 90 ? -7.115 -12.047 11.929 1.00 90.06 90 GLY A CA 1
ATOM 643 C C . GLY A 1 90 ? -5.927 -11.122 11.652 1.00 90.06 90 GLY A C 1
ATOM 644 O O . GLY A 1 90 ? -6.020 -10.212 10.825 1.00 90.06 90 GLY A O 1
ATOM 645 N N . ARG A 1 91 ? -4.791 -11.382 12.316 1.00 89.44 91 ARG A N 1
ATOM 646 C CA . ARG A 1 91 ? -3.531 -10.672 12.055 1.00 89.44 91 ARG A CA 1
ATOM 647 C C . ARG A 1 91 ? -3.036 -11.037 10.646 1.00 89.44 91 ARG A C 1
ATOM 649 O O . ARG A 1 91 ? -2.851 -12.226 10.387 1.00 89.44 91 ARG A O 1
ATOM 656 N N . PRO A 1 92 ? -2.834 -10.064 9.743 1.00 91.69 92 PRO A N 1
ATOM 657 C CA . PRO A 1 92 ? -2.326 -10.353 8.410 1.00 91.69 92 PRO A CA 1
ATOM 658 C C . PRO A 1 92 ? -0.855 -10.768 8.458 1.00 91.69 92 PRO A C 1
ATOM 660 O O . PRO A 1 92 ? -0.099 -10.318 9.321 1.00 91.69 92 PRO A O 1
ATOM 663 N N . ASP A 1 93 ? -0.459 -11.606 7.502 1.00 91.69 93 ASP A N 1
ATOM 664 C CA . ASP A 1 93 ? 0.936 -11.982 7.280 1.00 91.69 93 ASP A CA 1
ATOM 665 C C . ASP A 1 93 ? 1.655 -10.849 6.534 1.00 91.69 93 ASP A C 1
ATOM 667 O O . ASP A 1 93 ? 1.595 -10.727 5.306 1.00 91.69 93 ASP A O 1
ATOM 671 N N . VAL A 1 94 ? 2.247 -9.943 7.309 1.00 94.06 94 VAL A N 1
ATOM 672 C CA . VAL A 1 94 ? 3.024 -8.800 6.826 1.00 94.06 94 VAL A CA 1
ATOM 673 C C . VAL A 1 94 ? 4.398 -8.826 7.494 1.00 94.06 94 VAL A C 1
ATOM 675 O O . VAL A 1 94 ? 4.484 -9.141 8.684 1.00 94.06 94 VAL A O 1
ATOM 678 N N . PRO A 1 95 ? 5.481 -8.502 6.765 1.00 95.12 95 PRO A N 1
ATOM 679 C CA . PRO A 1 95 ? 6.812 -8.476 7.354 1.00 95.12 95 PRO A CA 1
ATOM 680 C C . PRO A 1 95 ? 6.914 -7.375 8.409 1.00 95.12 95 PRO A C 1
ATOM 682 O O . PRO A 1 95 ? 6.222 -6.353 8.340 1.00 95.12 95 PRO A O 1
ATOM 685 N N . SER A 1 96 ? 7.835 -7.540 9.352 1.00 94.81 96 SER A N 1
ATOM 686 C CA . SER A 1 96 ? 8.180 -6.460 10.274 1.00 94.81 96 SER A CA 1
ATOM 687 C C . SER A 1 96 ? 8.801 -5.277 9.519 1.00 94.81 96 SER A C 1
ATOM 689 O O . SER A 1 96 ? 9.393 -5.435 8.447 1.00 94.81 96 SER A O 1
ATOM 691 N N . LEU A 1 97 ? 8.730 -4.069 10.088 1.00 95.94 97 LEU A N 1
ATOM 692 C CA . LEU A 1 97 ? 9.362 -2.888 9.485 1.00 95.94 97 LEU A CA 1
ATOM 693 C C . LEU A 1 97 ? 10.867 -3.093 9.178 1.00 95.94 97 LEU A C 1
ATOM 695 O O . LEU A 1 97 ? 11.299 -2.718 8.086 1.00 95.94 97 LEU A O 1
ATOM 699 N N . PRO A 1 98 ? 11.689 -3.696 10.066 1.00 95.81 98 PRO A N 1
ATOM 700 C CA . PRO A 1 98 ? 13.089 -3.974 9.753 1.00 95.81 98 PRO A CA 1
ATOM 701 C C . PRO A 1 98 ? 13.313 -4.972 8.614 1.00 95.81 98 PRO A C 1
ATOM 703 O O . PRO A 1 98 ? 14.308 -4.845 7.902 1.00 95.81 98 PRO A O 1
ATOM 706 N N . GLU A 1 99 ? 12.442 -5.970 8.459 1.00 96.75 99 GLU A N 1
ATOM 707 C CA . GLU A 1 99 ? 12.487 -6.914 7.335 1.00 96.75 99 GLU A CA 1
ATOM 708 C C . GLU A 1 99 ? 12.113 -6.217 6.034 1.00 96.75 99 GLU A C 1
ATOM 710 O O . GLU A 1 99 ? 12.904 -6.228 5.096 1.00 96.75 99 GLU A O 1
ATOM 715 N N . ALA A 1 100 ? 10.983 -5.510 6.015 1.00 97.69 100 ALA A N 1
ATOM 716 C CA . ALA A 1 100 ? 10.502 -4.809 4.831 1.00 97.69 100 ALA A CA 1
ATOM 717 C C . ALA A 1 100 ? 11.510 -3.766 4.312 1.00 97.69 100 ALA A C 1
ATOM 719 O O . ALA A 1 100 ? 11.699 -3.615 3.108 1.00 97.69 100 ALA A O 1
ATOM 720 N N . ASP A 1 101 ? 12.203 -3.070 5.214 1.00 96.81 101 ASP A N 1
ATOM 721 C CA . ASP A 1 101 ? 13.247 -2.094 4.887 1.00 96.81 101 ASP A CA 1
ATOM 722 C C . ASP A 1 101 ? 14.509 -2.741 4.271 1.00 96.81 101 ASP A C 1
ATOM 724 O O . ASP A 1 101 ? 15.112 -2.197 3.332 1.00 96.81 101 ASP A O 1
ATOM 728 N N . ARG A 1 102 ? 14.896 -3.930 4.760 1.00 98.06 102 ARG A N 1
ATOM 729 C CA . ARG A 1 102 ? 15.975 -4.736 4.162 1.00 98.06 102 ARG A CA 1
ATOM 730 C C . ARG A 1 102 ? 15.561 -5.266 2.794 1.00 98.06 102 ARG A C 1
ATOM 732 O O . ARG A 1 102 ? 16.309 -5.083 1.835 1.00 98.06 102 ARG A O 1
ATOM 739 N N . ASP A 1 103 ? 14.369 -5.840 2.692 1.00 98.19 103 ASP A N 1
ATOM 740 C CA . ASP A 1 103 ? 13.835 -6.415 1.457 1.00 98.19 103 ASP A CA 1
ATOM 741 C C . ASP A 1 103 ? 13.671 -5.351 0.369 1.00 98.19 103 ASP A C 1
ATOM 743 O O . ASP A 1 103 ? 14.050 -5.584 -0.775 1.00 98.19 103 ASP A O 1
ATOM 747 N N . LEU A 1 104 ? 13.209 -4.145 0.724 1.00 98.25 104 LEU A N 1
ATOM 748 C CA . LEU A 1 104 ? 13.133 -3.008 -0.198 1.00 98.25 104 LEU A CA 1
ATOM 749 C C . LEU A 1 104 ? 14.511 -2.624 -0.747 1.00 98.25 104 LEU A C 1
ATOM 751 O O . LEU A 1 104 ? 14.653 -2.353 -1.938 1.00 98.25 104 LEU A O 1
ATOM 755 N N . THR A 1 105 ? 15.534 -2.613 0.109 1.00 97.88 105 THR A N 1
ATOM 756 C CA . THR A 1 105 ? 16.908 -2.285 -0.298 1.00 97.88 105 THR A CA 1
ATOM 757 C C . THR A 1 105 ? 17.476 -3.347 -1.240 1.00 97.88 105 THR A C 1
ATOM 759 O O . THR A 1 105 ? 18.075 -3.007 -2.261 1.00 97.88 105 THR A O 1
ATOM 762 N N . THR A 1 106 ? 17.258 -4.624 -0.924 1.00 98.31 106 THR A N 1
ATOM 763 C CA . THR A 1 106 ? 17.679 -5.755 -1.759 1.00 98.31 106 THR A CA 1
ATOM 764 C C . THR A 1 106 ? 16.969 -5.739 -3.110 1.00 98.31 106 THR A C 1
ATOM 766 O O . THR A 1 106 ? 17.639 -5.739 -4.139 1.00 98.31 106 THR A O 1
ATOM 769 N N . ALA A 1 107 ? 15.639 -5.614 -3.121 1.00 98.06 107 ALA A N 1
ATOM 770 C CA . ALA A 1 107 ? 14.842 -5.572 -4.344 1.00 98.06 107 ALA A CA 1
ATOM 771 C C . ALA A 1 107 ? 15.210 -4.381 -5.238 1.00 98.06 107 ALA A C 1
ATOM 773 O O . ALA A 1 107 ? 15.272 -4.524 -6.454 1.00 98.06 107 ALA A O 1
ATOM 774 N N . MET A 1 108 ? 15.498 -3.211 -4.656 1.00 96.81 108 MET A N 1
ATOM 775 C CA . MET A 1 108 ? 15.960 -2.043 -5.411 1.00 96.81 108 MET A CA 1
ATOM 776 C C . MET A 1 108 ? 17.290 -2.317 -6.121 1.00 96.81 108 MET A C 1
ATOM 778 O O . MET A 1 108 ? 17.431 -1.987 -7.300 1.00 96.81 108 MET A O 1
ATOM 782 N N . ARG A 1 109 ? 18.257 -2.934 -5.430 1.00 97.06 109 ARG A N 1
ATOM 783 C CA . ARG A 1 109 ? 19.544 -3.313 -6.026 1.00 97.06 109 ARG A CA 1
ATOM 784 C C . ARG A 1 109 ? 19.354 -4.341 -7.144 1.00 97.06 109 ARG A C 1
ATOM 786 O O . ARG A 1 109 ? 19.796 -4.093 -8.260 1.00 97.06 109 ARG A O 1
ATOM 793 N N . GLU A 1 110 ? 18.646 -5.435 -6.872 1.00 96.62 110 GLU A N 1
ATOM 794 C CA . GLU A 1 110 ? 18.411 -6.518 -7.839 1.00 96.62 110 GLU A CA 1
ATOM 795 C C . GLU A 1 110 ? 17.634 -6.043 -9.072 1.00 96.62 110 GLU A C 1
ATOM 797 O O . GLU A 1 110 ? 17.993 -6.369 -10.204 1.00 96.62 110 GLU A O 1
ATOM 802 N N . ALA A 1 111 ? 16.603 -5.216 -8.878 1.00 94.44 111 ALA A N 1
ATOM 803 C CA . ALA A 1 111 ? 15.860 -4.629 -9.985 1.00 94.44 111 ALA A CA 1
ATOM 804 C C . ALA A 1 111 ? 16.744 -3.688 -10.815 1.00 94.44 111 ALA A C 1
ATOM 806 O O . ALA A 1 111 ? 16.677 -3.723 -12.040 1.00 94.44 111 ALA A O 1
ATOM 807 N N . THR A 1 112 ? 17.601 -2.885 -10.175 1.00 92.50 112 THR A N 1
ATOM 808 C CA . THR A 1 112 ? 18.541 -1.998 -10.882 1.00 92.50 112 THR A CA 1
ATOM 809 C C . THR A 1 112 ? 19.525 -2.807 -11.725 1.00 92.50 112 THR A C 1
ATOM 811 O O . THR A 1 112 ? 19.675 -2.533 -12.912 1.00 92.50 112 THR A O 1
ATOM 814 N N . GLU A 1 113 ? 20.148 -3.837 -11.150 1.00 93.38 113 GLU A N 1
ATOM 815 C CA . GLU A 1 113 ? 21.057 -4.740 -11.866 1.00 93.38 113 GLU A CA 1
ATOM 816 C C . GLU A 1 113 ? 20.357 -5.410 -13.055 1.00 93.38 113 GLU A C 1
ATOM 818 O O . GLU A 1 113 ? 20.865 -5.379 -14.176 1.00 93.38 113 GLU A O 1
ATOM 823 N N . ALA A 1 114 ? 19.152 -5.946 -12.850 1.00 91.81 114 ALA A N 1
ATOM 824 C CA . ALA A 1 114 ? 18.376 -6.564 -13.917 1.00 91.81 114 ALA A CA 1
ATOM 825 C C . ALA A 1 114 ? 18.036 -5.565 -15.035 1.00 91.81 114 ALA A C 1
ATOM 827 O O . ALA A 1 114 ? 18.216 -5.883 -16.212 1.00 91.81 114 ALA A O 1
ATOM 828 N N . LEU A 1 115 ? 17.591 -4.354 -14.691 1.00 88.50 115 LEU A N 1
ATOM 829 C CA . LEU A 1 115 ? 17.217 -3.324 -15.662 1.00 88.50 115 LEU A CA 1
ATOM 830 C C . LEU A 1 115 ? 18.425 -2.802 -16.452 1.00 88.50 115 LEU A C 1
ATOM 832 O O . LEU A 1 115 ? 18.293 -2.563 -17.651 1.00 88.50 115 LEU A O 1
ATOM 836 N N . LEU A 1 116 ? 19.615 -2.724 -15.845 1.00 88.25 116 LEU A N 1
ATOM 837 C CA . LEU A 1 116 ? 20.855 -2.391 -16.556 1.00 88.25 116 LEU A CA 1
ATOM 838 C C . LEU A 1 116 ? 21.195 -3.413 -17.654 1.00 88.25 116 LEU A C 1
ATOM 840 O O . LEU A 1 116 ? 21.724 -3.032 -18.694 1.00 88.25 116 LEU A O 1
ATOM 844 N N . THR A 1 117 ? 20.857 -4.695 -17.468 1.00 85.69 117 THR A N 1
ATOM 845 C CA . THR A 1 117 ? 21.078 -5.734 -18.499 1.00 85.69 117 THR A CA 1
ATOM 846 C C . THR A 1 117 ? 20.043 -5.727 -19.623 1.00 85.69 117 THR A C 1
ATOM 848 O O . THR A 1 117 ? 20.276 -6.312 -20.680 1.00 85.69 117 THR A O 1
ATOM 851 N N . VAL A 1 118 ? 18.888 -5.101 -19.392 1.00 82.12 118 VAL A N 1
ATOM 852 C CA . VAL A 1 118 ? 17.819 -4.952 -20.389 1.00 82.12 118 VAL A CA 1
ATOM 853 C C . VAL A 1 118 ? 18.011 -3.687 -21.232 1.00 82.12 118 VAL A C 1
ATOM 855 O O . VAL A 1 118 ? 17.412 -3.583 -22.297 1.00 82.12 118 VAL A O 1
ATOM 858 N N . ASN A 1 119 ? 18.840 -2.755 -20.753 1.00 64.31 119 ASN A N 1
ATOM 859 C CA . ASN A 1 119 ? 18.906 -1.367 -21.188 1.00 64.31 119 ASN A CA 1
ATOM 860 C C . ASN A 1 119 ? 18.916 -1.192 -22.717 1.00 64.31 119 ASN A C 1
ATOM 862 O O . ASN A 1 119 ? 19.831 -1.647 -23.404 1.00 64.31 119 ASN A O 1
ATOM 866 N N . ASP A 1 120 ? 17.906 -0.474 -23.204 1.00 57.09 120 ASP A N 1
ATOM 867 C CA . ASP A 1 120 ? 17.774 0.018 -24.570 1.00 57.09 120 ASP A CA 1
ATOM 868 C C . ASP A 1 120 ? 17.442 1.511 -24.446 1.00 57.09 120 ASP A C 1
ATOM 870 O O . ASP A 1 120 ? 16.582 1.889 -23.645 1.00 57.09 120 ASP A O 1
ATOM 874 N N . ILE A 1 121 ? 18.181 2.369 -25.154 1.00 57.56 121 ILE A N 1
ATOM 875 C CA . ILE A 1 121 ? 18.191 3.837 -24.996 1.00 57.56 121 ILE A CA 1
ATOM 876 C C . ILE A 1 121 ? 16.924 4.424 -25.646 1.00 57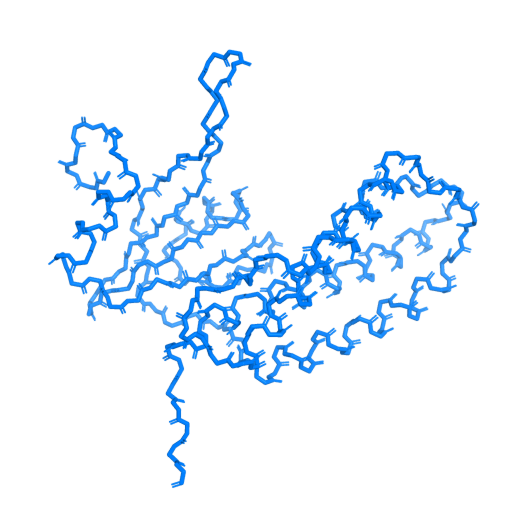.56 121 ILE A C 1
ATOM 878 O O . ILE A 1 121 ? 16.981 5.230 -26.571 1.00 57.56 121 ILE A O 1
ATOM 882 N N . ALA A 1 122 ? 15.744 3.981 -25.218 1.00 64.94 122 ALA A N 1
ATOM 883 C CA . ALA A 1 122 ? 14.508 4.645 -25.580 1.00 64.94 122 ALA A CA 1
ATOM 884 C C . ALA A 1 122 ? 14.451 5.965 -24.792 1.00 64.94 122 ALA A C 1
ATOM 886 O O . ALA A 1 122 ? 14.566 5.944 -23.561 1.00 64.94 122 ALA A O 1
ATOM 887 N N . PRO A 1 123 ? 14.303 7.121 -25.463 1.00 70.19 123 PRO A N 1
ATOM 888 C CA . PRO A 1 123 ? 14.206 8.391 -24.766 1.00 70.19 123 PRO A CA 1
ATOM 889 C C . PRO A 1 123 ? 12.988 8.373 -23.840 1.00 70.19 123 PRO A C 1
ATOM 891 O O . PRO A 1 123 ? 11.902 7.932 -24.225 1.00 70.19 123 PRO A O 1
ATOM 894 N N . VAL A 1 124 ? 13.183 8.848 -22.610 1.00 76.38 124 VAL A N 1
ATOM 895 C CA . VAL A 1 124 ? 12.093 9.025 -21.648 1.00 76.38 124 VAL A CA 1
ATOM 896 C C . VAL A 1 124 ? 11.121 10.057 -22.231 1.00 76.38 124 VAL A C 1
ATOM 898 O O . VAL A 1 124 ? 11.571 11.149 -22.586 1.00 76.38 124 VAL A O 1
ATOM 901 N N . PRO A 1 125 ? 9.817 9.745 -22.353 1.00 81.75 125 PRO A N 1
ATOM 902 C CA . PRO A 1 125 ? 8.834 10.710 -22.829 1.00 81.75 125 PRO A CA 1
ATOM 903 C C . PRO A 1 125 ? 8.835 11.986 -21.970 1.00 81.75 125 PRO A C 1
ATOM 905 O O . PRO A 1 125 ? 8.975 11.866 -20.746 1.00 81.75 125 PRO A O 1
ATOM 908 N N . PRO A 1 126 ? 8.675 13.187 -22.560 1.00 84.12 126 PRO A N 1
ATOM 909 C CA . PRO A 1 126 ? 8.711 14.454 -21.825 1.00 84.12 126 PRO A CA 1
ATOM 910 C C . PRO A 1 126 ? 7.767 14.482 -20.619 1.00 84.12 126 PRO A C 1
ATOM 912 O O . PRO A 1 126 ? 8.177 14.865 -19.530 1.00 84.12 126 PRO A O 1
ATOM 915 N N . GLU A 1 127 ? 6.549 13.955 -20.765 1.00 84.50 127 GLU A N 1
ATOM 916 C CA . GLU A 1 127 ? 5.563 13.889 -19.685 1.00 84.50 127 GLU A CA 1
ATOM 917 C C . GLU A 1 127 ? 6.025 13.029 -18.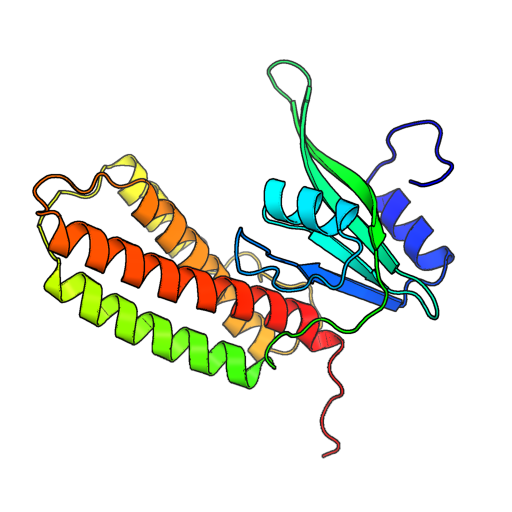492 1.00 84.50 127 GLU A C 1
ATOM 919 O O . GLU A 1 127 ? 5.718 13.327 -17.339 1.00 84.50 127 GLU A O 1
ATOM 924 N N . ILE A 1 128 ? 6.808 11.974 -18.744 1.00 84.62 128 ILE A N 1
ATOM 925 C CA . ILE A 1 128 ? 7.399 11.135 -17.692 1.00 84.62 128 ILE A CA 1
ATOM 926 C C . ILE A 1 128 ? 8.605 11.838 -17.071 1.00 84.62 128 ILE A C 1
ATOM 928 O O . ILE A 1 128 ? 8.799 11.758 -15.858 1.00 84.62 128 ILE A O 1
ATOM 932 N N . ALA A 1 129 ? 9.411 12.526 -17.881 1.00 81.81 129 ALA A N 1
ATOM 933 C CA . ALA A 1 129 ? 10.555 13.291 -17.402 1.00 81.81 129 ALA A CA 1
ATOM 934 C C . ALA A 1 129 ? 10.117 14.417 -16.451 1.00 81.81 129 ALA A C 1
ATOM 936 O O . ALA A 1 129 ? 10.701 14.551 -15.376 1.00 81.81 129 ALA A O 1
ATOM 937 N N . ASP A 1 130 ? 9.050 15.143 -16.788 1.00 84.06 130 ASP A N 1
ATOM 938 C CA . ASP A 1 130 ? 8.474 16.194 -15.944 1.00 84.06 130 ASP A CA 1
ATOM 939 C C . ASP A 1 130 ? 7.926 15.625 -14.626 1.00 84.06 130 ASP A C 1
ATOM 941 O O . ASP A 1 130 ? 8.233 16.142 -13.550 1.00 84.06 130 ASP A O 1
ATOM 945 N N . GLU A 1 131 ? 7.183 14.509 -14.669 1.00 83.56 131 GLU A N 1
ATOM 946 C CA . GLU A 1 131 ? 6.722 13.821 -13.452 1.00 83.56 131 GLU A CA 1
ATOM 947 C C . GLU A 1 131 ? 7.899 13.362 -12.567 1.00 83.56 131 GLU A C 1
ATOM 949 O O . GLU A 1 131 ? 7.834 13.487 -11.342 1.00 83.56 131 GLU A O 1
ATOM 954 N N . LEU A 1 132 ? 9.001 12.884 -13.157 1.00 81.75 132 LEU A N 1
ATOM 955 C CA . LEU A 1 132 ? 10.215 12.510 -12.420 1.00 81.75 132 LEU A CA 1
ATOM 956 C C . LEU A 1 132 ? 10.950 13.722 -11.827 1.00 81.75 132 LEU A C 1
ATOM 958 O O . LEU A 1 132 ? 11.495 13.622 -10.723 1.00 81.75 132 LEU A O 1
ATOM 962 N N . MET A 1 133 ? 10.986 14.857 -12.530 1.00 81.19 133 MET A N 1
ATOM 963 C CA . MET A 1 133 ? 11.559 16.099 -12.000 1.00 81.19 133 MET A CA 1
ATOM 964 C C . MET A 1 133 ? 10.737 16.618 -10.820 1.00 81.19 133 MET A C 1
ATOM 966 O O . MET A 1 133 ? 11.303 16.924 -9.771 1.00 81.19 133 MET A O 1
ATOM 970 N N . ASN A 1 134 ? 9.409 16.621 -10.946 1.00 81.81 134 ASN A N 1
ATOM 971 C CA . ASN A 1 134 ? 8.501 17.001 -9.866 1.00 81.81 134 ASN A CA 1
ATOM 972 C C . ASN A 1 134 ? 8.660 16.087 -8.648 1.00 81.81 134 ASN A C 1
ATOM 974 O O . ASN A 1 134 ? 8.756 16.577 -7.526 1.00 81.81 134 ASN A O 1
ATOM 978 N N . LEU A 1 135 ? 8.780 14.771 -8.856 1.00 78.81 135 LEU A N 1
ATOM 979 C CA . LEU A 1 135 ? 9.024 13.804 -7.782 1.00 78.81 135 LEU A CA 1
ATOM 980 C C . LEU A 1 135 ? 10.317 14.106 -7.004 1.00 78.81 135 LEU A C 1
ATOM 982 O O . LEU A 1 135 ? 10.367 13.933 -5.787 1.00 78.81 135 LEU A O 1
ATOM 986 N N . ARG A 1 136 ? 11.368 14.557 -7.699 1.00 73.56 136 ARG A N 1
ATOM 987 C CA . ARG A 1 136 ? 12.651 14.921 -7.081 1.00 73.56 136 ARG A CA 1
ATOM 988 C C . ARG A 1 136 ? 12.542 16.192 -6.238 1.00 73.56 136 ARG A C 1
ATOM 990 O O . ARG A 1 136 ? 13.174 16.263 -5.188 1.00 73.56 136 ARG A O 1
ATOM 997 N N . SER A 1 137 ? 11.745 17.158 -6.686 1.00 69.75 137 SER A N 1
ATOM 998 C CA . SER A 1 137 ? 11.528 18.432 -5.992 1.00 69.75 137 SER A CA 1
ATOM 999 C C . SER A 1 137 ? 10.533 18.327 -4.832 1.00 69.75 137 SER A C 1
ATOM 1001 O O . SER A 1 137 ? 10.698 19.014 -3.833 1.00 69.75 137 SER A O 1
ATOM 1003 N N . ALA A 1 138 ? 9.538 17.440 -4.926 1.00 63.72 138 ALA A N 1
ATOM 1004 C CA . ALA A 1 138 ? 8.463 17.294 -3.939 1.00 63.72 138 ALA A CA 1
ATOM 1005 C C . ALA A 1 138 ? 8.873 16.566 -2.643 1.00 63.72 138 ALA A C 1
ATOM 1007 O O . ALA A 1 138 ? 8.101 16.516 -1.690 1.00 63.72 138 ALA A O 1
ATOM 1008 N N . GLY A 1 139 ? 10.073 15.979 -2.585 1.00 55.66 139 GLY A N 1
ATOM 1009 C CA . GLY A 1 139 ? 10.501 15.073 -1.511 1.00 55.66 139 GLY A CA 1
ATOM 1010 C C . GLY A 1 139 ? 10.661 15.675 -0.105 1.00 55.66 139 GLY A C 1
ATOM 1011 O O . GLY A 1 139 ? 11.139 14.961 0.775 1.00 55.66 139 GLY A O 1
ATOM 1012 N N . ALA A 1 140 ? 10.305 16.945 0.117 1.00 54.81 140 ALA A N 1
ATOM 1013 C CA . ALA A 1 140 ? 10.554 17.661 1.371 1.00 54.81 140 ALA A CA 1
ATOM 1014 C C . ALA A 1 140 ? 9.304 18.200 2.095 1.00 54.81 140 ALA A C 1
ATOM 1016 O O . ALA A 1 140 ? 9.404 18.470 3.291 1.00 54.81 140 ALA A O 1
ATOM 1017 N N . ASP A 1 141 ? 8.153 18.345 1.430 1.00 60.97 141 ASP A N 1
ATOM 1018 C CA . ASP A 1 141 ? 7.110 19.240 1.961 1.00 60.97 141 ASP A CA 1
ATOM 1019 C C . ASP A 1 141 ? 6.077 18.557 2.871 1.00 60.97 141 ASP A C 1
ATOM 1021 O O . ASP A 1 141 ? 5.564 19.202 3.786 1.00 60.97 141 ASP A O 1
ATOM 1025 N N . GLU A 1 142 ? 5.813 17.253 2.713 1.00 68.00 142 GLU A N 1
ATOM 1026 C CA . GLU A 1 142 ? 4.912 16.530 3.621 1.00 68.00 142 GLU A CA 1
ATOM 1027 C C . GLU A 1 142 ? 5.396 15.098 3.915 1.00 68.00 142 GLU A C 1
ATOM 1029 O O . GLU A 1 142 ? 5.638 14.314 2.990 1.00 68.00 142 GLU A O 1
ATOM 1034 N N . PRO A 1 143 ? 5.573 14.721 5.199 1.00 76.31 143 PRO A N 1
ATOM 1035 C CA . PRO A 1 143 ? 5.934 13.358 5.554 1.00 76.31 143 PRO A CA 1
ATOM 1036 C C . PRO A 1 143 ? 4.804 12.386 5.170 1.00 76.31 143 PRO A C 1
ATOM 1038 O O . PRO A 1 143 ? 3.632 12.675 5.400 1.00 76.31 143 PRO A O 1
ATOM 1041 N N . PRO A 1 144 ? 5.134 11.194 4.644 1.00 84.62 144 PRO A N 1
ATOM 1042 C CA . PRO A 1 144 ? 4.144 10.240 4.134 1.00 84.62 144 PRO A CA 1
ATOM 1043 C C . PRO A 1 144 ? 3.268 9.619 5.229 1.00 84.62 144 PRO A C 1
ATOM 1045 O O . PRO A 1 144 ? 2.244 9.013 4.925 1.00 84.62 144 PRO A O 1
ATOM 1048 N N . LEU A 1 145 ? 3.679 9.718 6.496 1.00 90.88 145 LEU A N 1
ATOM 1049 C CA . LEU A 1 145 ? 2.920 9.244 7.647 1.00 90.88 145 LEU A CA 1
ATOM 1050 C C . LEU A 1 145 ? 2.643 10.408 8.598 1.00 90.88 145 LEU A C 1
ATOM 1052 O O . LEU A 1 145 ? 3.442 11.340 8.718 1.00 90.88 145 LEU A O 1
ATOM 1056 N N . ALA A 1 146 ? 1.538 10.303 9.334 1.00 88.94 146 ALA A N 1
ATOM 1057 C CA . ALA A 1 146 ? 1.156 11.289 10.336 1.00 88.94 146 ALA A CA 1
ATOM 1058 C C . ALA A 1 146 ? 2.256 11.505 11.405 1.00 88.94 146 ALA A C 1
ATOM 1060 O O . ALA A 1 146 ? 3.105 10.633 11.634 1.00 88.94 146 ALA A O 1
ATOM 1061 N N . PRO A 1 147 ? 2.247 12.645 12.116 1.00 88.56 147 PRO A N 1
ATOM 1062 C CA . PRO A 1 147 ? 3.115 12.845 13.272 1.00 88.56 147 PRO A CA 1
ATOM 1063 C C . PRO A 1 147 ? 2.949 11.730 14.320 1.00 88.56 147 PRO A C 1
ATOM 1065 O O . PRO A 1 147 ? 1.840 11.261 14.567 1.00 88.56 147 PRO A O 1
ATOM 1068 N N . GLY A 1 148 ? 4.054 11.316 14.948 1.00 89.00 148 GLY A N 1
ATOM 1069 C CA . GLY A 1 148 ? 4.073 10.274 15.989 1.00 89.00 148 GLY A CA 1
ATOM 1070 C C . GLY A 1 148 ? 4.585 8.905 15.530 1.00 89.00 148 GLY A C 1
ATOM 1071 O O . GLY A 1 148 ? 4.936 8.081 16.370 1.00 89.00 148 GLY A O 1
ATOM 1072 N N . TYR A 1 149 ? 4.712 8.671 14.221 1.00 92.38 149 TYR A N 1
ATOM 1073 C CA . TYR A 1 149 ? 5.354 7.458 13.709 1.00 92.38 149 TYR A CA 1
ATOM 1074 C C . TYR A 1 149 ? 6.866 7.438 13.995 1.00 92.38 149 TYR A C 1
ATOM 1076 O O . TYR A 1 149 ? 7.514 8.491 13.950 1.00 92.38 149 TYR A O 1
ATOM 1084 N N . PRO A 1 150 ? 7.473 6.253 14.220 1.00 91.38 150 PRO A N 1
ATOM 1085 C CA . PRO A 1 150 ? 8.913 6.139 14.416 1.00 91.38 150 PRO A CA 1
ATOM 1086 C C . PRO A 1 150 ? 9.704 6.734 13.236 1.00 91.38 150 PRO A C 1
ATOM 1088 O O . PRO A 1 150 ? 9.336 6.511 12.079 1.00 91.38 150 PRO A O 1
ATOM 1091 N N . PRO A 1 151 ? 10.859 7.392 13.466 1.00 91.62 151 PRO A N 1
ATOM 1092 C CA . PRO A 1 151 ? 11.659 7.976 12.383 1.00 91.62 151 PRO A CA 1
ATOM 1093 C C . PRO A 1 151 ? 12.058 6.976 11.290 1.00 91.62 151 PRO A C 1
ATOM 1095 O O . PRO A 1 151 ? 12.194 7.337 10.122 1.00 91.62 151 PRO A O 1
ATOM 1098 N N . ARG A 1 152 ? 12.243 5.699 11.652 1.00 93.31 152 ARG A N 1
ATOM 1099 C CA . ARG A 1 152 ? 12.519 4.63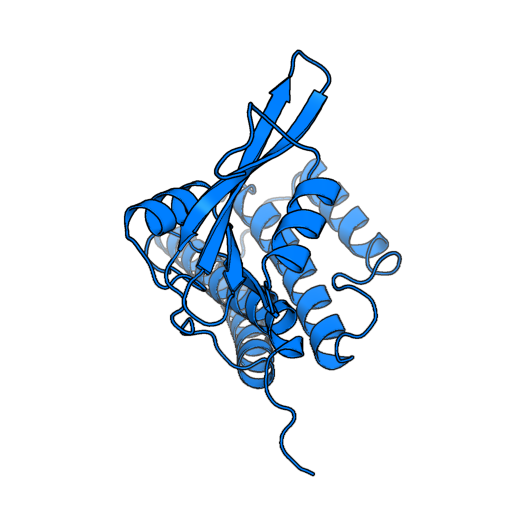2 10.682 1.00 93.31 152 ARG A CA 1
ATOM 1100 C C . ARG A 1 152 ? 11.328 4.371 9.756 1.00 93.31 152 ARG A C 1
ATOM 1102 O O . ARG A 1 152 ? 11.544 4.184 8.561 1.00 93.31 152 ARG A O 1
ATOM 1109 N N . ALA A 1 153 ? 10.105 4.382 10.286 1.00 95.12 153 ALA A N 1
ATOM 1110 C CA . ALA A 1 153 ? 8.886 4.183 9.507 1.00 95.12 153 ALA A CA 1
ATOM 1111 C C . ALA A 1 153 ? 8.706 5.321 8.499 1.00 95.12 153 ALA A C 1
ATOM 1113 O O . ALA A 1 153 ? 8.520 5.056 7.318 1.00 95.12 153 ALA A O 1
ATOM 1114 N N . GLN A 1 154 ? 8.904 6.569 8.940 1.00 93.69 154 GLN A N 1
ATOM 1115 C CA . GLN A 1 154 ? 8.846 7.751 8.074 1.00 93.69 154 GLN A CA 1
ATOM 1116 C C . GLN A 1 154 ? 9.814 7.651 6.886 1.00 93.69 154 GLN A C 1
ATOM 1118 O O . GLN A 1 154 ? 9.409 7.802 5.735 1.00 93.69 154 GLN A O 1
ATOM 1123 N N . ARG A 1 155 ? 11.088 7.319 7.141 1.00 93.25 155 ARG A N 1
ATOM 1124 C CA . ARG A 1 155 ? 12.087 7.151 6.069 1.00 93.25 155 ARG A CA 1
ATOM 1125 C C . ARG A 1 155 ? 11.751 5.995 5.126 1.00 93.25 155 ARG A C 1
ATOM 1127 O O . ARG A 1 155 ? 11.913 6.129 3.915 1.00 93.25 155 ARG A O 1
ATOM 1134 N N . THR A 1 156 ? 11.295 4.869 5.677 1.00 95.81 156 THR A N 1
ATOM 1135 C CA . THR A 1 156 ? 10.937 3.679 4.889 1.00 95.81 156 THR A CA 1
ATOM 1136 C C . THR A 1 156 ? 9.748 3.977 3.981 1.00 95.81 156 THR A C 1
ATOM 1138 O O . THR A 1 156 ? 9.831 3.724 2.781 1.00 95.81 156 THR A O 1
ATOM 1141 N N . ALA A 1 157 ? 8.690 4.588 4.522 1.00 94.69 157 ALA A N 1
ATOM 1142 C CA . ALA A 1 157 ? 7.522 5.015 3.763 1.00 94.69 157 ALA A CA 1
ATOM 1143 C C . ALA A 1 157 ? 7.891 6.036 2.682 1.00 94.69 157 ALA A C 1
ATOM 1145 O O . ALA A 1 157 ? 7.472 5.872 1.542 1.00 94.69 157 ALA A O 1
ATOM 1146 N N . ALA A 1 158 ? 8.729 7.033 2.988 1.00 92.38 158 ALA A N 1
ATOM 1147 C CA . ALA A 1 158 ? 9.112 8.060 2.017 1.00 92.38 158 ALA A CA 1
ATOM 1148 C C . ALA A 1 158 ? 9.834 7.441 0.814 1.00 92.38 158 ALA A C 1
ATOM 1150 O O . ALA A 1 158 ? 9.486 7.697 -0.339 1.00 92.38 158 ALA A O 1
ATOM 1151 N N . ARG A 1 159 ? 10.789 6.543 1.084 1.00 93.75 159 ARG A N 1
ATOM 1152 C CA . ARG A 1 159 ? 11.496 5.789 0.044 1.00 93.75 159 ARG A CA 1
ATOM 1153 C C . ARG A 1 159 ? 10.552 4.880 -0.744 1.00 93.75 159 ARG A C 1
ATOM 1155 O O . ARG A 1 159 ? 10.647 4.827 -1.967 1.00 93.75 159 ARG A O 1
ATOM 1162 N N . ALA A 1 160 ? 9.647 4.176 -0.068 1.00 95.56 160 ALA A N 1
ATOM 1163 C CA . ALA A 1 160 ? 8.715 3.259 -0.712 1.00 95.56 160 ALA A CA 1
ATOM 1164 C C . ALA A 1 160 ? 7.694 3.994 -1.599 1.00 95.56 160 ALA A C 1
ATOM 1166 O O . ALA A 1 160 ? 7.484 3.576 -2.730 1.00 95.56 160 ALA A O 1
ATOM 1167 N N . VAL A 1 161 ? 7.120 5.114 -1.146 1.00 91.81 161 VAL A N 1
ATOM 1168 C CA . VAL A 1 161 ? 6.182 5.950 -1.923 1.00 91.81 161 VAL A CA 1
ATOM 1169 C C . VAL A 1 161 ? 6.867 6.571 -3.142 1.00 91.81 161 VAL A C 1
ATOM 1171 O O . VAL A 1 161 ? 6.310 6.568 -4.245 1.00 91.81 161 VAL A O 1
ATOM 1174 N N . HIS A 1 162 ? 8.108 7.037 -2.980 1.00 90.88 162 HIS A N 1
ATOM 1175 C CA . HIS A 1 162 ? 8.917 7.500 -4.104 1.00 90.88 162 HIS A CA 1
ATOM 1176 C C . HIS A 1 162 ? 9.100 6.376 -5.136 1.00 90.88 162 HIS A C 1
ATOM 1178 O O . HIS A 1 162 ? 8.793 6.553 -6.316 1.00 90.88 162 HIS A O 1
ATOM 1184 N N . LEU A 1 163 ? 9.554 5.196 -4.701 1.00 93.38 163 LEU A N 1
ATOM 1185 C CA . LEU A 1 163 ? 9.760 4.044 -5.583 1.00 93.38 163 LEU A CA 1
ATOM 1186 C C . LEU A 1 163 ? 8.454 3.540 -6.211 1.00 93.38 163 LEU A C 1
ATOM 1188 O O . LEU A 1 163 ? 8.468 3.158 -7.376 1.00 93.38 163 LEU A O 1
ATOM 1192 N N . ALA A 1 164 ? 7.325 3.592 -5.499 1.00 93.06 164 ALA A N 1
ATOM 1193 C CA . ALA A 1 164 ? 6.003 3.276 -6.044 1.00 93.06 164 ALA A CA 1
ATOM 1194 C C . ALA A 1 164 ? 5.685 4.163 -7.252 1.00 93.06 164 ALA A C 1
ATOM 1196 O O . ALA A 1 164 ? 5.231 3.678 -8.289 1.00 93.06 164 ALA A O 1
ATOM 1197 N N . THR A 1 165 ? 5.989 5.459 -7.140 1.00 91.44 165 THR A N 1
ATOM 1198 C CA . THR A 1 165 ? 5.805 6.408 -8.239 1.00 91.44 165 THR A CA 1
ATOM 1199 C C . THR A 1 165 ? 6.725 6.080 -9.408 1.00 91.44 165 THR A C 1
ATOM 1201 O O . THR A 1 165 ? 6.253 5.998 -10.539 1.00 91.44 165 THR A O 1
ATOM 1204 N N . VAL A 1 166 ? 8.004 5.799 -9.150 1.00 91.19 166 VAL A N 1
ATOM 1205 C CA . VAL A 1 166 ? 8.959 5.387 -10.194 1.00 91.19 166 VAL A CA 1
ATOM 1206 C C . VAL A 1 166 ? 8.504 4.108 -10.902 1.00 91.19 166 VAL A C 1
ATOM 1208 O O . VAL A 1 166 ? 8.517 4.062 -12.128 1.00 91.19 166 VAL A O 1
ATOM 1211 N N . VAL A 1 167 ? 8.047 3.088 -10.170 1.00 93.12 167 VAL A N 1
ATOM 1212 C CA . VAL A 1 167 ? 7.529 1.837 -10.751 1.00 93.12 167 VAL A CA 1
ATOM 1213 C C . VAL A 1 167 ? 6.284 2.100 -11.599 1.00 93.12 167 VAL A C 1
ATOM 1215 O O . VAL A 1 167 ? 6.195 1.589 -12.716 1.00 93.12 167 VAL A O 1
ATOM 1218 N N . ARG A 1 168 ? 5.341 2.919 -11.113 1.00 92.19 168 ARG A N 1
ATOM 1219 C CA . ARG A 1 168 ? 4.142 3.320 -11.868 1.00 92.19 168 ARG A CA 1
ATOM 1220 C C . ARG A 1 168 ? 4.528 3.994 -13.182 1.00 92.19 168 ARG A C 1
ATOM 1222 O O . ARG A 1 168 ? 4.031 3.598 -14.232 1.00 92.19 168 ARG A O 1
ATOM 1229 N N . LEU A 1 169 ? 5.440 4.964 -13.132 1.00 90.38 169 LEU A N 1
ATOM 1230 C CA . LEU A 1 169 ? 5.949 5.673 -14.306 1.00 90.38 169 LEU A CA 1
ATOM 1231 C C . LEU A 1 169 ? 6.650 4.726 -15.280 1.00 90.38 169 LEU A C 1
ATOM 1233 O O . LEU A 1 169 ? 6.331 4.723 -16.468 1.00 90.38 169 LEU A O 1
ATOM 1237 N N . ALA A 1 170 ? 7.534 3.868 -14.768 1.00 89.25 170 ALA A N 1
ATOM 1238 C CA . ALA A 1 170 ? 8.249 2.882 -15.564 1.00 89.25 170 ALA A CA 1
ATOM 1239 C C . ALA A 1 170 ? 7.280 1.953 -16.303 1.00 89.25 170 ALA A C 1
ATOM 1241 O O . ALA A 1 170 ? 7.486 1.693 -17.482 1.00 89.25 170 ALA A O 1
ATOM 1242 N N . ARG A 1 171 ? 6.191 1.501 -15.663 1.00 89.44 171 ARG A N 1
ATOM 1243 C CA . ARG A 1 171 ? 5.171 0.648 -16.301 1.00 89.44 171 ARG A CA 1
ATOM 1244 C C . ARG A 1 171 ? 4.427 1.328 -17.454 1.00 89.44 171 ARG A C 1
ATOM 1246 O O . ARG A 1 171 ? 4.011 0.616 -18.361 1.00 89.44 171 ARG A O 1
ATOM 1253 N N . ARG A 1 172 ? 4.283 2.659 -17.444 1.00 88.31 172 ARG A N 1
ATOM 1254 C CA . ARG A 1 172 ? 3.676 3.418 -18.557 1.00 88.31 172 ARG A CA 1
ATOM 1255 C C . ARG A 1 172 ? 4.612 3.575 -19.755 1.00 88.31 172 ARG A C 1
ATOM 1257 O O . ARG A 1 172 ? 4.138 3.858 -20.847 1.00 88.31 172 ARG A O 1
ATOM 1264 N N . MET A 1 173 ? 5.924 3.434 -19.559 1.00 83.38 173 MET A N 1
ATOM 1265 C CA . MET A 1 173 ? 6.882 3.525 -20.660 1.00 83.38 173 MET A CA 1
ATOM 1266 C C . MET A 1 173 ? 6.719 2.334 -21.601 1.00 83.38 173 MET A C 1
ATOM 1268 O O . MET A 1 173 ? 6.772 1.179 -21.166 1.00 83.38 173 MET A O 1
ATOM 1272 N N . GLU A 1 174 ? 6.586 2.616 -22.895 1.00 72.38 174 GLU A N 1
ATOM 1273 C CA . GLU A 1 174 ? 6.610 1.580 -23.919 1.00 72.38 174 GLU A CA 1
ATOM 1274 C C . GLU A 1 174 ? 7.994 0.932 -23.999 1.00 72.38 174 GLU A C 1
ATOM 1276 O O . GLU A 1 174 ? 9.015 1.599 -24.172 1.00 72.38 174 GLU A O 1
ATOM 1281 N N . ALA A 1 175 ? 8.025 -0.394 -23.933 1.00 68.62 175 ALA A N 1
ATOM 1282 C CA . ALA A 1 175 ? 9.230 -1.188 -24.110 1.00 68.62 175 ALA A CA 1
ATOM 1283 C C . ALA A 1 175 ? 9.485 -1.475 -25.601 1.00 68.62 175 ALA A C 1
ATOM 1285 O O . ALA A 1 175 ? 9.458 -2.622 -26.050 1.00 68.62 175 ALA A O 1
ATOM 1286 N N . ARG A 1 176 ? 9.676 -0.416 -26.396 1.00 71.12 176 ARG A N 1
ATOM 1287 C CA . ARG A 1 176 ? 9.986 -0.543 -27.830 1.00 71.12 176 ARG A CA 1
ATOM 1288 C C . ARG A 1 176 ? 11.403 -1.091 -28.019 1.00 71.12 176 ARG A C 1
ATOM 1290 O O . ARG A 1 176 ? 12.305 -0.710 -27.285 1.00 71.12 176 ARG A O 1
ATOM 1297 N N . GLY A 1 177 ? 11.590 -1.969 -29.005 1.00 73.62 177 GLY A N 1
ATOM 1298 C CA . GLY A 1 177 ? 12.906 -2.527 -29.361 1.00 73.62 177 GLY A CA 1
ATOM 1299 C C . GLY A 1 177 ? 13.354 -3.749 -28.549 1.00 73.62 177 GLY A C 1
ATOM 1300 O O . GLY A 1 177 ? 14.323 -4.404 -28.929 1.00 73.62 177 GLY A O 1
ATOM 1301 N N . LEU A 1 178 ? 12.628 -4.130 -27.490 1.00 82.12 178 LEU A N 1
ATOM 1302 C CA . LEU A 1 178 ? 12.979 -5.302 -26.687 1.00 82.12 178 LEU A CA 1
ATOM 1303 C C . LEU A 1 178 ? 12.515 -6.609 -27.336 1.00 82.12 178 LEU A C 1
ATOM 1305 O O . LEU A 1 178 ? 11.363 -6.754 -27.746 1.00 82.12 178 LEU A O 1
ATOM 1309 N N . ASP A 1 179 ? 13.398 -7.607 -27.336 1.00 87.88 179 ASP A N 1
ATOM 1310 C CA . ASP A 1 179 ? 12.988 -8.987 -27.568 1.00 87.88 179 ASP A CA 1
ATOM 1311 C C . ASP A 1 179 ? 12.128 -9.519 -26.402 1.00 87.88 179 ASP A C 1
ATOM 1313 O O . ASP A 1 179 ? 12.059 -8.951 -25.304 1.00 87.88 179 ASP A O 1
ATOM 1317 N N . ALA A 1 180 ? 11.473 -10.659 -26.624 1.00 90.00 180 ALA A N 1
ATOM 1318 C CA . ALA A 1 180 ? 10.578 -11.251 -25.635 1.00 90.00 180 ALA A CA 1
ATOM 1319 C C . ALA A 1 180 ? 11.281 -11.626 -24.312 1.00 90.00 180 ALA A C 1
ATOM 1321 O O . ALA A 1 180 ? 10.638 -11.639 -23.262 1.00 90.00 180 ALA A O 1
ATOM 1322 N N . ALA A 1 181 ? 12.576 -11.958 -24.332 1.00 90.62 181 ALA A N 1
ATOM 1323 C CA . ALA A 1 181 ? 13.316 -12.330 -23.126 1.00 90.62 181 ALA A CA 1
ATOM 1324 C C . ALA A 1 181 ? 13.646 -11.100 -22.269 1.00 90.62 181 ALA A C 1
ATOM 1326 O O . ALA A 1 181 ? 13.453 -11.125 -21.052 1.00 90.62 181 ALA A O 1
ATOM 1327 N N . ARG A 1 182 ? 14.071 -10.010 -22.909 1.00 89.75 182 ARG A N 1
ATOM 1328 C CA . ARG A 1 182 ? 14.307 -8.705 -22.287 1.00 89.75 182 ARG A CA 1
ATOM 1329 C C . ARG A 1 182 ? 13.027 -8.112 -21.716 1.00 89.75 182 ARG A C 1
ATOM 1331 O O . ARG A 1 182 ? 13.041 -7.642 -20.579 1.00 89.75 182 ARG A O 1
ATOM 1338 N N . MET A 1 183 ? 11.915 -8.225 -22.445 1.00 89.62 183 MET A N 1
ATOM 1339 C CA . MET A 1 183 ? 10.600 -7.801 -21.962 1.00 89.62 183 MET A CA 1
ATOM 1340 C C . MET A 1 183 ? 10.223 -8.520 -20.658 1.00 89.62 183 MET A C 1
ATOM 1342 O O . MET A 1 183 ? 9.941 -7.875 -19.650 1.00 89.62 183 MET A O 1
ATOM 1346 N N . ARG A 1 184 ? 10.329 -9.858 -20.633 1.00 91.81 184 ARG A N 1
ATOM 1347 C CA . ARG A 1 184 ? 10.066 -10.653 -19.421 1.00 91.81 184 ARG A CA 1
ATOM 1348 C C . ARG A 1 184 ? 10.974 -10.266 -18.258 1.00 91.81 184 ARG A C 1
ATOM 1350 O O . ARG A 1 184 ? 10.497 -10.148 -17.135 1.00 91.81 184 ARG A O 1
ATOM 1357 N N . ARG A 1 185 ? 12.271 -10.058 -18.508 1.00 92.38 185 ARG A N 1
ATOM 1358 C CA . ARG A 1 185 ? 13.227 -9.674 -17.458 1.00 92.38 185 ARG A CA 1
ATOM 1359 C C . ARG A 1 185 ? 12.914 -8.297 -16.872 1.00 92.38 185 ARG A C 1
ATOM 1361 O O . ARG A 1 185 ? 12.979 -8.142 -15.655 1.00 92.38 185 ARG A O 1
ATOM 1368 N N . ARG A 1 186 ? 12.542 -7.321 -17.706 1.00 92.25 186 ARG A N 1
ATOM 1369 C CA . ARG A 1 186 ? 12.072 -6.009 -17.237 1.00 92.25 186 ARG A CA 1
ATOM 1370 C C . ARG A 1 186 ? 10.828 -6.151 -16.370 1.00 92.25 186 ARG A C 1
ATOM 1372 O O . ARG A 1 186 ? 10.776 -5.572 -15.288 1.00 92.25 186 ARG A O 1
ATOM 1379 N N . ASP A 1 187 ? 9.837 -6.900 -16.837 1.00 93.00 187 ASP A N 1
ATOM 1380 C CA . ASP A 1 187 ? 8.581 -7.047 -16.107 1.00 93.00 187 ASP A CA 1
ATOM 1381 C C . ASP A 1 187 ? 8.784 -7.747 -14.765 1.00 93.00 187 ASP A C 1
ATOM 1383 O O . ASP A 1 187 ? 8.218 -7.302 -13.766 1.00 93.00 187 ASP A O 1
ATOM 1387 N N . GLU A 1 188 ? 9.642 -8.767 -14.711 1.00 94.88 188 GLU A N 1
ATOM 1388 C CA . GLU A 1 188 ? 10.008 -9.443 -13.466 1.00 94.88 188 GLU A CA 1
ATOM 1389 C C . GLU A 1 188 ? 10.723 -8.497 -12.495 1.00 94.88 188 GLU A C 1
ATOM 1391 O O . GLU A 1 188 ? 10.334 -8.406 -11.332 1.00 94.88 188 GLU A O 1
ATOM 1396 N N . ALA A 1 189 ? 11.692 -7.709 -12.973 1.00 95.38 189 ALA A N 1
ATOM 1397 C CA . ALA A 1 189 ? 12.379 -6.713 -12.150 1.00 95.38 189 ALA A CA 1
ATOM 1398 C C . ALA A 1 189 ? 11.404 -5.675 -11.563 1.00 95.38 189 ALA A C 1
ATOM 1400 O O . ALA A 1 189 ? 11.457 -5.356 -10.374 1.00 95.38 189 ALA A O 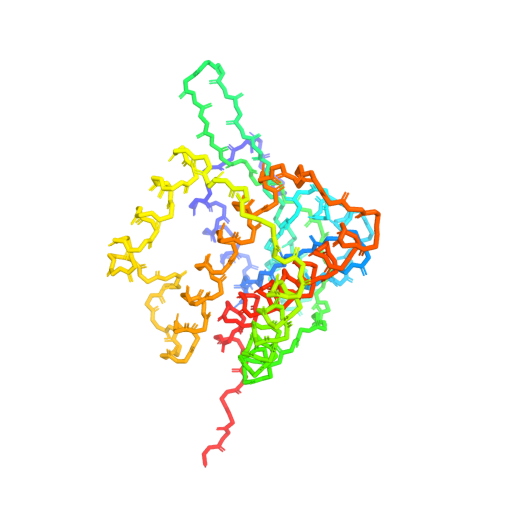1
ATOM 1401 N N . LEU A 1 190 ? 10.458 -5.183 -12.374 1.00 95.19 190 LEU A N 1
ATOM 1402 C CA . LEU A 1 190 ? 9.429 -4.250 -11.909 1.00 95.19 190 LEU A CA 1
ATOM 1403 C C . LEU A 1 190 ? 8.431 -4.911 -10.947 1.00 95.19 190 LEU A C 1
ATOM 1405 O O . LEU A 1 190 ? 7.939 -4.244 -10.039 1.00 95.19 190 LEU A O 1
ATOM 1409 N N . ARG A 1 191 ? 8.091 -6.197 -11.128 1.00 95.94 191 ARG A N 1
ATOM 1410 C CA . ARG A 1 191 ? 7.230 -6.950 -10.192 1.00 95.94 191 ARG A CA 1
ATOM 1411 C C . ARG A 1 191 ? 7.927 -7.202 -8.858 1.00 95.94 191 ARG A C 1
ATOM 1413 O O . ARG A 1 191 ? 7.285 -7.039 -7.823 1.00 95.94 191 ARG A O 1
ATOM 1420 N N . LEU A 1 192 ? 9.214 -7.547 -8.870 1.00 97.00 192 LEU A N 1
ATOM 1421 C CA . LEU A 1 192 ? 10.030 -7.708 -7.667 1.00 97.00 192 LEU A CA 1
ATOM 1422 C C . LEU A 1 192 ? 10.066 -6.410 -6.852 1.00 97.00 192 LEU A C 1
ATOM 1424 O O . LEU A 1 192 ? 9.792 -6.422 -5.650 1.00 97.00 192 LEU A O 1
ATOM 1428 N N . LEU A 1 193 ? 10.340 -5.285 -7.518 1.00 97.62 193 LEU A N 1
ATOM 1429 C CA . LEU A 1 193 ? 10.385 -3.983 -6.860 1.00 97.62 193 LEU A CA 1
ATOM 1430 C C . LEU A 1 193 ? 9.007 -3.562 -6.326 1.00 97.62 193 LEU A C 1
ATOM 1432 O O . LEU A 1 193 ? 8.908 -3.161 -5.170 1.00 97.62 193 LEU A O 1
ATOM 1436 N N . ASP A 1 194 ? 7.939 -3.718 -7.117 1.00 97.25 194 ASP A N 1
ATOM 1437 C CA . ASP A 1 194 ? 6.556 -3.451 -6.683 1.00 97.25 194 ASP A CA 1
ATOM 1438 C C . ASP A 1 194 ? 6.181 -4.247 -5.423 1.00 97.25 194 ASP A C 1
ATOM 1440 O O . ASP A 1 194 ? 5.655 -3.701 -4.449 1.00 97.25 194 ASP A O 1
ATOM 1444 N N . ARG A 1 195 ? 6.518 -5.543 -5.411 1.00 97.94 195 ARG A N 1
ATOM 1445 C CA . ARG A 1 195 ? 6.259 -6.453 -4.293 1.00 97.94 195 ARG A CA 1
ATOM 1446 C C . ARG A 1 195 ? 6.900 -5.958 -2.994 1.00 97.94 195 ARG A C 1
ATOM 1448 O O . ARG A 1 195 ? 6.255 -6.017 -1.940 1.00 97.94 195 ARG A O 1
ATOM 1455 N N . ALA A 1 196 ? 8.150 -5.502 -3.066 1.00 98.38 196 ALA A N 1
ATOM 1456 C CA . ALA A 1 196 ? 8.894 -4.994 -1.917 1.00 98.38 196 ALA A CA 1
ATOM 1457 C C . ALA A 1 196 ? 8.392 -3.612 -1.471 1.00 98.38 196 ALA A C 1
ATOM 1459 O O . ALA A 1 196 ? 8.246 -3.366 -0.275 1.00 98.38 196 ALA A O 1
ATOM 1460 N N . VAL A 1 197 ? 8.047 -2.741 -2.424 1.00 98.06 197 VAL A N 1
ATOM 1461 C CA . VAL A 1 197 ? 7.450 -1.425 -2.161 1.00 98.06 197 VAL A CA 1
ATOM 1462 C C . VAL A 1 197 ? 6.140 -1.555 -1.384 1.00 98.06 197 VAL A C 1
ATOM 1464 O O . VAL A 1 197 ? 6.003 -0.928 -0.335 1.00 98.06 197 VAL A O 1
ATOM 1467 N N . ARG A 1 198 ? 5.201 -2.404 -1.830 1.00 97.88 198 ARG A N 1
ATOM 1468 C CA . ARG A 1 198 ? 3.909 -2.590 -1.141 1.00 97.88 198 ARG A CA 1
ATOM 1469 C C . ARG A 1 198 ? 4.086 -3.073 0.299 1.00 97.88 198 ARG A C 1
ATOM 1471 O O . ARG A 1 198 ? 3.447 -2.540 1.201 1.00 97.88 198 ARG A O 1
ATOM 1478 N N . ARG A 1 199 ? 4.997 -4.027 0.529 1.00 98.25 199 ARG A N 1
ATOM 1479 C CA . ARG A 1 199 ? 5.359 -4.509 1.877 1.00 98.25 199 ARG A CA 1
ATOM 1480 C C . ARG A 1 199 ? 5.945 -3.397 2.738 1.00 98.25 199 ARG A C 1
ATOM 1482 O O . ARG A 1 199 ? 5.498 -3.225 3.860 1.00 98.25 199 ARG A O 1
ATOM 1489 N N . ALA A 1 200 ? 6.873 -2.606 2.206 1.00 98.00 200 ALA A N 1
ATOM 1490 C CA . ALA A 1 200 ? 7.473 -1.493 2.935 1.00 98.00 200 ALA A CA 1
ATOM 1491 C C . ALA A 1 200 ? 6.454 -0.414 3.333 1.00 98.00 200 ALA A C 1
ATOM 1493 O O . ALA A 1 200 ? 6.512 0.073 4.460 1.00 98.00 200 ALA A O 1
ATOM 1494 N N . VAL A 1 201 ? 5.507 -0.068 2.451 1.00 96.94 201 VAL A N 1
ATOM 1495 C CA . VAL A 1 201 ? 4.427 0.877 2.783 1.00 96.94 201 VAL A CA 1
ATOM 1496 C C . VAL A 1 201 ? 3.520 0.297 3.871 1.00 96.94 201 VAL A C 1
ATOM 1498 O O . VAL A 1 201 ? 3.313 0.954 4.888 1.00 96.94 201 VAL A O 1
ATOM 1501 N N . VAL A 1 202 ? 3.037 -0.941 3.704 1.00 97.19 202 VAL A N 1
ATOM 1502 C CA . VAL A 1 202 ? 2.167 -1.603 4.693 1.00 97.19 202 VAL A CA 1
ATOM 1503 C C . VAL A 1 202 ? 2.856 -1.712 6.055 1.00 97.19 202 VAL A C 1
ATOM 1505 O O . VAL A 1 202 ? 2.301 -1.258 7.048 1.00 97.19 202 VAL A O 1
ATOM 1508 N N . SER A 1 203 ? 4.091 -2.217 6.116 1.00 96.69 203 SER A N 1
ATOM 1509 C CA . SER A 1 203 ? 4.833 -2.357 7.376 1.00 96.69 203 SER A CA 1
ATOM 1510 C C . SER A 1 203 ? 5.169 -1.012 8.024 1.00 96.69 203 SER A C 1
ATOM 1512 O O . SER A 1 203 ? 5.241 -0.921 9.247 1.00 96.69 203 SER A O 1
ATOM 1514 N N . ALA A 1 204 ? 5.378 0.052 7.242 1.00 96.19 204 ALA A N 1
ATOM 1515 C CA . ALA A 1 204 ? 5.586 1.387 7.794 1.00 96.19 204 ALA A CA 1
ATOM 1516 C C . ALA A 1 204 ? 4.297 1.954 8.415 1.00 96.19 204 ALA A C 1
ATOM 1518 O O . ALA A 1 204 ? 4.356 2.479 9.529 1.00 96.19 204 ALA A O 1
ATOM 1519 N N . CYS A 1 205 ? 3.148 1.788 7.752 1.00 94.62 205 CYS A N 1
ATOM 1520 C CA . CYS A 1 205 ? 1.833 2.143 8.296 1.00 94.62 205 CYS A CA 1
ATOM 1521 C C . CYS A 1 205 ? 1.466 1.316 9.539 1.00 94.62 205 CYS A C 1
ATOM 1523 O O . CYS A 1 205 ? 0.947 1.860 10.508 1.00 94.62 205 CYS A O 1
ATOM 1525 N N . ASP A 1 206 ? 1.787 0.025 9.553 1.00 92.25 206 ASP A N 1
ATOM 1526 C CA . ASP A 1 206 ? 1.436 -0.858 10.667 1.00 92.25 206 ASP A CA 1
ATOM 1527 C C . ASP A 1 206 ? 2.416 -0.759 11.854 1.00 92.25 206 ASP A C 1
ATOM 1529 O O . ASP A 1 206 ? 2.096 -1.207 12.955 1.00 92.25 206 ASP A O 1
ATOM 1533 N N . SER A 1 207 ? 3.576 -0.112 11.675 1.00 92.06 207 SER A N 1
ATOM 1534 C CA . SER A 1 207 ? 4.647 -0.033 12.685 1.00 92.06 207 SER A CA 1
ATOM 1535 C C . SER A 1 207 ? 4.240 0.592 14.022 1.00 92.06 207 SER A C 1
ATOM 1537 O O . SER A 1 207 ? 4.878 0.330 15.037 1.00 92.06 207 SER A O 1
ATOM 1539 N N . VAL A 1 208 ? 3.184 1.410 14.040 1.00 86.75 208 VAL A N 1
ATOM 1540 C CA . VAL A 1 208 ? 2.647 2.021 15.266 1.00 86.75 208 VAL A CA 1
ATOM 1541 C C . VAL A 1 208 ? 1.918 1.006 16.156 1.00 86.75 208 VAL A C 1
ATOM 1543 O O . VAL A 1 208 ? 1.740 1.245 17.348 1.00 86.75 208 VAL A O 1
ATOM 1546 N N . PHE A 1 209 ? 1.504 -0.130 15.589 1.00 80.06 209 PHE A N 1
ATOM 1547 C CA . PHE A 1 209 ? 0.795 -1.198 16.295 1.00 80.06 209 PHE A CA 1
ATOM 1548 C C . PHE A 1 209 ? 1.704 -2.354 16.708 1.00 80.06 209 PHE A C 1
ATOM 1550 O O . PHE A 1 209 ? 1.258 -3.241 17.441 1.00 80.06 209 PHE A O 1
ATOM 1557 N N . ASP A 1 210 ? 2.941 -2.394 16.212 1.00 71.50 210 ASP A N 1
ATOM 1558 C CA . ASP A 1 210 ? 3.882 -3.423 16.623 1.00 71.50 210 ASP A CA 1
ATOM 1559 C C . ASP A 1 210 ? 4.408 -3.110 18.030 1.00 71.50 210 ASP A C 1
ATOM 1561 O O . ASP A 1 210 ? 4.741 -1.959 18.330 1.00 71.50 210 ASP A O 1
ATOM 1565 N N . PRO A 1 211 ? 4.466 -4.115 18.922 1.00 58.56 211 PRO A N 1
ATOM 1566 C CA . PRO A 1 211 ? 4.984 -3.909 20.262 1.00 58.56 211 PRO A CA 1
ATOM 1567 C C . PRO A 1 211 ? 6.433 -3.432 20.165 1.00 58.56 211 PRO A C 1
ATOM 1569 O O . PRO A 1 211 ? 7.258 -4.031 19.471 1.00 58.56 211 PRO A O 1
ATOM 1572 N N . VAL A 1 212 ? 6.744 -2.338 20.861 1.00 52.66 212 VAL A N 1
ATOM 1573 C CA . VAL A 1 212 ? 8.132 -1.920 21.062 1.00 52.66 212 VAL A CA 1
ATOM 1574 C C . VAL A 1 212 ? 8.818 -3.061 21.819 1.00 52.66 212 VAL A C 1
ATOM 1576 O O . VAL A 1 212 ? 8.299 -3.448 22.865 1.00 52.66 212 VAL A O 1
ATOM 1579 N N . PRO A 1 213 ? 9.926 -3.637 21.317 1.00 46.72 213 PRO A N 1
ATOM 1580 C CA . PRO A 1 213 ? 10.661 -4.618 22.097 1.00 46.72 213 PRO A CA 1
ATOM 1581 C C . PRO A 1 213 ? 11.090 -3.956 23.407 1.00 46.72 213 PRO A C 1
ATOM 1583 O O . PRO A 1 213 ? 11.680 -2.870 23.368 1.00 46.72 213 PRO A O 1
ATOM 1586 N N . ASP A 1 214 ? 10.756 -4.583 24.537 1.00 41.25 214 ASP A N 1
ATOM 1587 C CA . ASP A 1 214 ? 11.203 -4.134 25.853 1.00 41.25 214 ASP A CA 1
ATOM 1588 C C . ASP A 1 214 ? 12.728 -3.942 25.814 1.00 41.25 214 ASP A C 1
ATOM 1590 O O . ASP A 1 214 ? 13.466 -4.801 25.323 1.00 41.25 214 ASP A O 1
ATOM 1594 N N . ARG A 1 215 ? 13.169 -2.754 26.234 1.00 35.16 215 ARG A N 1
ATOM 1595 C CA . ARG A 1 215 ? 14.581 -2.353 26.269 1.00 35.16 215 ARG A CA 1
ATOM 1596 C C . ARG A 1 215 ? 15.336 -3.036 27.396 1.00 35.16 215 ARG A C 1
ATOM 1598 O O . ARG A 1 215 ? 14.765 -3.126 28.503 1.00 35.16 215 ARG A O 1
#

Sequence (215 aa):
MPGADGDVPLRRALGELRVEGATALRLALPVPGDPLGLTGPAVFNRAAIEAGAAVVAVFADRAVGLVPYEDLRGSSYAGVRWEARAASPGRPDVPSLPEADRDLTTAMREATEALLTVNDIAPVPPEIADELMNLRSAGADEPPLAPGYPPRAQRTAARAVHLATVVRLARRMEARGLDAARMRRRDEALRLLDRAVRRAVVSACDSVFDPVPDR

Secondary structure (DSSP, 8-state):
-TT-SS---HHHHHHHHHHTT--EEEEE--BTTB-TT----HHHHHHHHHHT-EEEEE-SS-EEEEEEEEEEETTTEEEEEEEEEEE--SPP----HHHHHHHHHHHHHHHHHHHHHH---PPPPHHHHHHHHHHHHSTTSS-SS-TTS-HHHHHHHHHHHHHHHHHHHHHHS--TT--HHHHHHHHHHHHHHHHHHHHHHHHHHHTTTSPPPP-

InterPro domains:
  IPR059805 Rv1486c-like protein, C-terminal domain [PF27076] (99-202)
  IPR059812 Rv1486c-like protein, N-terminal domain [PF27075] (5-91)

pLDDT: mean 88.97, std 11.62, range [35.16, 98.38]

Radius of gyration: 19.2 Å; chains: 1; bounding box: 50×33×56 Å